Protein AF-A0A8J2MU17-F1 (afdb_monomer)

Organism: Cotesia congregata (NCBI:txid51543)

Foldseek 3Di:
DAAPQPRHDDDPPDPWAFAPDPVRHIHDLVSQCVPVVDPDSVVSNVVRNVPPPVPDPCPVVVVVVVVVVVVVVVVPCVVVVVVVVVVVVVVVVVVVVVVVVVVVVVVVVVVVVVVVVVVVVVVPDDPDPVVVVVVVVVVVVVQCLQKDKAADDDDDPDDDVLVVQVVVCVQVVHDDDCVFWPDKDFDDDDPPPDDDDDDDDPPPDDGGTIMMTGTDDPDDDWPWDKDFDDDPPDGDDIDIDTHDSQKDKDWDDWDDDDPQAKTKTWMWIGHPPDFIAIEMEIDGDLNHQDCPVVLVVCVVPVVVGPHYHYDYHNNDDCVCCVPDNSNVNVVVSCVVNVHDDDDDPPPDD

Structure (mmCIF, N/CA/C/O backbone):
data_AF-A0A8J2MU17-F1
#
_entry.id   AF-A0A8J2MU17-F1
#
loop_
_atom_site.group_PDB
_atom_site.id
_atom_site.type_symbol
_atom_site.label_atom_id
_atom_site.label_alt_id
_atom_site.label_comp_id
_atom_site.label_asym_id
_atom_site.label_entity_id
_atom_site.label_seq_id
_atom_site.pdbx_PDB_ins_code
_atom_site.Cartn_x
_atom_site.Cartn_y
_atom_site.Cartn_z
_atom_site.occupancy
_atom_site.B_iso_or_equiv
_atom_site.auth_seq_id
_atom_site.auth_comp_id
_atom_site.auth_asym_id
_atom_site.auth_atom_id
_atom_site.pdbx_PDB_model_num
ATOM 1 N N . MET A 1 1 ? 71.253 1.172 0.644 1.00 78.81 1 MET A N 1
ATOM 2 C CA . MET A 1 1 ? 70.016 1.948 0.946 1.00 78.81 1 MET A CA 1
ATOM 3 C C . MET A 1 1 ? 68.824 1.139 0.454 1.00 78.81 1 MET A C 1
ATOM 5 O O . MET A 1 1 ? 69.009 0.420 -0.513 1.00 78.81 1 MET A O 1
ATOM 9 N N . SER A 1 2 ? 67.644 1.209 1.073 1.00 90.56 2 SER A N 1
ATOM 10 C CA . SER A 1 2 ? 66.465 0.450 0.620 1.00 90.56 2 SER A CA 1
ATOM 11 C C . SER A 1 2 ? 65.554 1.258 -0.310 1.00 90.56 2 SER A C 1
ATOM 13 O O . SER A 1 2 ? 65.568 2.492 -0.313 1.00 90.56 2 SER A O 1
ATOM 15 N N . CYS A 1 3 ? 64.755 0.554 -1.110 1.00 91.94 3 CYS A N 1
ATOM 16 C CA . CYS A 1 3 ? 63.726 1.147 -1.948 1.00 91.94 3 CYS A CA 1
ATOM 17 C C . CYS A 1 3 ? 62.605 1.722 -1.076 1.00 91.94 3 CYS A C 1
ATOM 19 O O . CYS A 1 3 ? 61.974 0.992 -0.319 1.00 91.94 3 CYS A O 1
ATOM 21 N N . ALA A 1 4 ? 62.258 2.996 -1.252 1.00 90.88 4 ALA A N 1
ATOM 22 C CA . ALA A 1 4 ? 61.226 3.663 -0.453 1.00 90.88 4 ALA A CA 1
ATOM 23 C C . ALA A 1 4 ? 59.779 3.191 -0.739 1.00 90.88 4 ALA A C 1
ATOM 25 O O . ALA A 1 4 ? 58.833 3.739 -0.182 1.00 90.88 4 ALA A O 1
ATOM 26 N N . MET A 1 5 ? 59.589 2.197 -1.617 1.00 89.88 5 MET A N 1
ATOM 27 C CA . MET A 1 5 ? 58.276 1.624 -1.947 1.00 89.88 5 MET A CA 1
ATOM 28 C C . MET A 1 5 ? 58.076 0.202 -1.440 1.00 89.88 5 MET A C 1
ATOM 30 O O . MET A 1 5 ? 57.003 -0.109 -0.934 1.00 89.88 5 MET A O 1
ATOM 34 N N . CYS A 1 6 ? 59.074 -0.663 -1.614 1.00 91.81 6 CYS A N 1
ATOM 35 C CA . CYS A 1 6 ? 59.004 -2.064 -1.192 1.00 91.81 6 CYS A CA 1
ATOM 36 C C . CYS A 1 6 ? 59.920 -2.378 -0.004 1.00 91.81 6 CYS A C 1
ATOM 38 O O . CYS A 1 6 ? 59.904 -3.500 0.485 1.00 91.81 6 CYS A O 1
ATOM 40 N N . PHE A 1 7 ? 60.709 -1.402 0.455 1.00 91.19 7 PHE A N 1
ATOM 41 C CA . PHE A 1 7 ? 61.637 -1.492 1.585 1.00 91.19 7 PHE A CA 1
ATOM 42 C C . PHE A 1 7 ? 62.754 -2.541 1.448 1.00 91.19 7 PHE A C 1
ATOM 44 O O . PHE A 1 7 ? 63.556 -2.690 2.367 1.00 91.19 7 PHE A O 1
ATOM 51 N N . THR A 1 8 ? 62.880 -3.209 0.298 1.00 92.12 8 THR A N 1
ATOM 52 C CA . THR A 1 8 ? 63.993 -4.122 0.001 1.00 92.12 8 THR A CA 1
ATOM 53 C C . THR A 1 8 ? 65.267 -3.358 -0.362 1.00 92.12 8 THR A C 1
ATOM 55 O O . THR A 1 8 ? 65.212 -2.186 -0.749 1.00 92.12 8 THR A O 1
ATOM 58 N N . ALA A 1 9 ? 66.431 -3.990 -0.185 1.00 89.81 9 ALA A N 1
ATOM 59 C CA . ALA A 1 9 ? 67.726 -3.374 -0.464 1.00 89.81 9 ALA A CA 1
ATOM 60 C C . ALA A 1 9 ? 67.849 -2.982 -1.947 1.00 89.81 9 ALA A C 1
ATOM 62 O O . ALA A 1 9 ? 67.467 -3.747 -2.823 1.00 89.81 9 ALA A O 1
ATOM 63 N N . CYS A 1 10 ? 68.360 -1.777 -2.200 1.00 85.94 10 CYS A N 1
ATOM 64 C CA . CYS A 1 10 ? 68.803 -1.330 -3.513 1.00 85.94 10 CYS A CA 1
ATOM 65 C C . CYS A 1 10 ? 70.323 -1.483 -3.563 1.00 85.94 10 CYS A C 1
ATOM 67 O O . CYS A 1 10 ? 71.029 -0.674 -2.943 1.00 85.94 10 CYS A O 1
ATOM 69 N N . ASP A 1 11 ? 70.809 -2.490 -4.280 1.00 81.12 11 ASP A N 1
ATOM 70 C CA . ASP A 1 11 ? 72.242 -2.685 -4.485 1.00 81.12 11 ASP A CA 1
ATOM 71 C C . ASP A 1 11 ? 72.783 -1.627 -5.454 1.00 81.12 11 ASP A C 1
ATOM 73 O O . ASP A 1 11 ? 72.129 -1.270 -6.433 1.00 81.12 11 ASP A O 1
ATOM 77 N N . ASP A 1 12 ? 73.982 -1.097 -5.187 1.00 67.12 12 ASP A N 1
ATOM 78 C CA . ASP A 1 12 ? 74.571 -0.008 -5.988 1.00 67.12 12 ASP A CA 1
ATOM 79 C C . ASP A 1 12 ? 74.914 -0.435 -7.434 1.00 67.12 12 ASP A C 1
ATOM 81 O O . ASP A 1 12 ? 75.113 0.422 -8.294 1.00 67.12 12 ASP A O 1
ATOM 85 N N . ASN A 1 13 ? 74.923 -1.743 -7.715 1.00 61.50 13 ASN A N 1
ATOM 86 C CA . ASN A 1 13 ? 75.111 -2.311 -9.054 1.00 61.50 13 ASN A CA 1
ATOM 87 C C . ASN A 1 13 ? 73.790 -2.560 -9.809 1.00 61.50 13 ASN A C 1
ATOM 89 O O . ASN A 1 13 ? 73.812 -2.782 -11.021 1.00 61.50 13 ASN A O 1
ATOM 93 N N . GLU A 1 14 ? 72.638 -2.514 -9.132 1.00 62.47 14 GLU A N 1
ATOM 94 C CA . GLU A 1 14 ? 71.326 -2.647 -9.769 1.00 62.47 14 GLU A CA 1
ATOM 95 C C . GLU A 1 14 ? 70.748 -1.273 -10.126 1.00 62.47 14 GLU A C 1
ATOM 97 O O . GLU A 1 14 ? 71.036 -0.268 -9.481 1.00 62.47 14 GLU A O 1
ATOM 102 N N . HIS A 1 15 ? 69.930 -1.217 -11.183 1.00 77.81 15 HIS A N 1
ATOM 103 C CA . HIS A 1 15 ? 69.406 0.003 -11.817 1.00 77.81 15 HIS A CA 1
ATOM 104 C C . HIS A 1 15 ? 68.404 0.777 -10.931 1.00 77.81 15 HIS A C 1
ATOM 106 O O . HIS A 1 15 ? 67.249 0.980 -11.301 1.00 77.81 15 HIS A O 1
ATOM 112 N N . CYS A 1 16 ? 68.815 1.205 -9.743 1.00 87.50 16 CYS A N 1
ATOM 113 C CA . CYS A 1 16 ? 67.986 1.937 -8.799 1.00 87.50 16 CYS A CA 1
ATOM 114 C C . CYS A 1 16 ? 67.976 3.431 -9.123 1.00 87.50 16 CYS A C 1
ATOM 116 O O . CYS A 1 16 ? 69.000 4.042 -9.424 1.00 87.50 16 CYS A O 1
ATOM 118 N N . ILE A 1 17 ? 66.800 4.046 -9.024 1.00 89.69 17 ILE A N 1
ATOM 119 C CA . ILE A 1 17 ? 66.588 5.445 -9.393 1.00 89.69 17 ILE A CA 1
ATOM 120 C C . ILE A 1 17 ? 66.607 6.292 -8.131 1.00 89.69 17 ILE A C 1
ATOM 122 O O . ILE A 1 17 ? 65.829 6.049 -7.206 1.00 89.69 17 ILE A O 1
ATOM 126 N N . LYS A 1 18 ? 67.468 7.309 -8.101 1.00 90.31 18 LYS A N 1
ATOM 127 C CA . LYS A 1 18 ? 67.518 8.303 -7.027 1.00 90.31 18 LYS A CA 1
ATOM 128 C C . LYS A 1 18 ? 66.641 9.501 -7.398 1.00 90.31 18 LYS A C 1
ATOM 130 O O . LYS A 1 18 ? 66.858 10.116 -8.440 1.00 90.31 18 LYS A O 1
ATOM 135 N N . ALA A 1 19 ? 65.669 9.839 -6.556 1.00 88.69 19 ALA A N 1
ATOM 136 C CA . ALA A 1 19 ? 64.846 11.031 -6.750 1.00 88.69 19 ALA A CA 1
ATOM 137 C C . ALA A 1 19 ? 65.632 12.316 -6.446 1.00 88.69 19 ALA A C 1
ATOM 139 O O . ALA A 1 19 ? 66.484 12.337 -5.553 1.00 88.69 19 ALA A O 1
ATOM 140 N N . SER A 1 20 ? 65.293 13.410 -7.137 1.00 81.25 20 SER A N 1
ATOM 141 C CA . SER A 1 20 ? 65.955 14.719 -6.986 1.00 81.25 20 SER A CA 1
ATOM 142 C C . SER A 1 20 ? 65.540 15.499 -5.723 1.00 81.25 20 SER A C 1
ATOM 144 O O . SER A 1 20 ? 65.832 16.685 -5.593 1.00 81.25 20 SER A O 1
ATOM 146 N N . CYS A 1 21 ? 64.849 14.865 -4.775 1.00 83.19 21 CYS A N 1
ATOM 147 C CA . CYS A 1 21 ? 64.445 15.504 -3.524 1.00 83.19 21 CYS A CA 1
ATOM 148 C C . CYS A 1 21 ? 65.592 15.579 -2.504 1.00 83.19 21 CYS A C 1
ATOM 150 O O . CYS A 1 21 ? 66.520 14.764 -2.532 1.00 83.19 21 CYS A O 1
ATOM 152 N N . HIS A 1 22 ? 65.441 16.467 -1.517 1.00 81.19 22 HIS A N 1
ATOM 153 C CA . HIS A 1 22 ? 66.375 16.641 -0.397 1.00 81.19 22 HIS A CA 1
ATOM 154 C C . HIS A 1 22 ? 66.654 15.336 0.374 1.00 81.19 22 HIS A C 1
ATOM 156 O O . HIS A 1 22 ? 67.758 15.117 0.861 1.00 81.19 22 HIS A O 1
ATOM 162 N N . TYR A 1 23 ? 65.670 14.440 0.469 1.00 84.50 23 TYR A N 1
ATOM 163 C CA . TYR A 1 23 ? 65.789 13.182 1.219 1.00 84.50 23 TYR A CA 1
ATOM 164 C C . TYR A 1 23 ? 66.387 12.027 0.409 1.00 84.50 23 TYR A C 1
ATOM 166 O O . TYR A 1 23 ? 66.523 10.921 0.922 1.00 84.50 23 TYR A O 1
ATOM 174 N N . HIS A 1 24 ? 66.759 12.271 -0.854 1.00 86.00 24 HIS A N 1
ATOM 175 C CA . HIS A 1 24 ? 67.508 11.320 -1.678 1.00 86.00 24 HIS A CA 1
ATOM 176 C C . HIS A 1 24 ? 66.907 9.902 -1.767 1.00 86.00 24 HIS A C 1
ATOM 178 O O . HIS A 1 24 ? 67.645 8.919 -1.867 1.00 86.00 24 HIS A O 1
ATOM 184 N N . HIS A 1 25 ? 65.576 9.787 -1.759 1.00 91.25 25 HIS A N 1
ATOM 185 C CA . HIS A 1 25 ? 64.885 8.499 -1.821 1.00 91.25 25 HIS A CA 1
ATOM 186 C C . HIS A 1 25 ? 65.275 7.689 -3.064 1.00 91.25 25 HIS A C 1
ATOM 188 O O . HIS A 1 25 ? 65.433 8.242 -4.158 1.00 91.25 25 HIS A O 1
ATOM 194 N N . ARG A 1 26 ? 65.406 6.369 -2.889 1.00 92.69 26 ARG A N 1
ATOM 195 C CA . ARG A 1 26 ? 65.734 5.422 -3.958 1.00 92.69 26 ARG A CA 1
ATOM 196 C C . ARG A 1 26 ? 64.556 4.512 -4.278 1.00 92.69 26 ARG A C 1
ATOM 198 O O . ARG A 1 26 ? 63.781 4.147 -3.393 1.00 92.69 26 ARG A O 1
ATOM 205 N N . PHE A 1 27 ? 64.441 4.127 -5.544 1.00 92.56 27 PHE A N 1
ATOM 206 C CA . PHE A 1 27 ? 63.341 3.311 -6.039 1.00 92.56 27 PHE A CA 1
ATOM 207 C C . PHE A 1 27 ? 63.810 2.262 -7.046 1.00 92.56 27 PHE A C 1
ATOM 209 O O . PHE A 1 27 ? 64.603 2.567 -7.936 1.00 92.56 27 PHE A O 1
ATOM 216 N N . HIS A 1 28 ? 63.250 1.054 -6.961 1.00 93.00 28 HIS A N 1
ATOM 217 C CA . HIS A 1 28 ? 63.334 0.089 -8.053 1.00 93.00 28 HIS A CA 1
ATOM 218 C C . HIS A 1 28 ? 62.430 0.546 -9.213 1.00 93.00 28 HIS A C 1
ATOM 220 O O . HIS A 1 28 ? 61.253 0.844 -8.970 1.00 93.00 28 HIS A O 1
ATOM 226 N N . PRO A 1 29 ? 62.909 0.552 -10.473 1.00 90.94 29 PRO A N 1
ATOM 227 C CA . PRO A 1 29 ? 62.102 0.947 -11.629 1.00 90.94 29 PRO A CA 1
ATOM 228 C C . PRO A 1 29 ? 60.817 0.122 -11.766 1.00 90.94 29 PRO A C 1
ATOM 230 O O . PRO A 1 29 ? 59.764 0.661 -12.103 1.00 90.94 29 PRO A O 1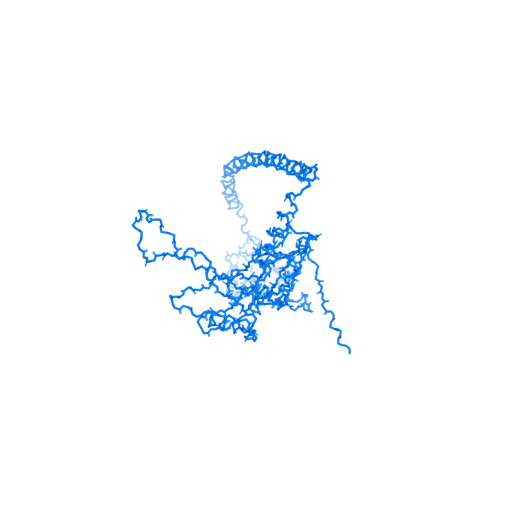
ATOM 233 N N . GLY A 1 30 ? 60.885 -1.177 -11.451 1.00 90.06 30 GLY A N 1
ATOM 234 C CA . GLY A 1 30 ? 59.727 -2.073 -11.455 1.00 90.06 30 GLY A CA 1
ATOM 235 C C . GLY A 1 30 ? 58.663 -1.685 -10.424 1.00 90.06 30 GLY A C 1
ATOM 236 O O . GLY A 1 30 ? 57.479 -1.666 -10.749 1.00 90.06 30 GLY A O 1
ATOM 237 N N . CYS A 1 31 ? 59.065 -1.288 -9.210 1.00 91.94 31 CYS A N 1
ATOM 238 C CA . CYS A 1 31 ? 58.126 -0.851 -8.172 1.00 91.94 31 CYS A CA 1
ATOM 239 C C . CYS A 1 31 ? 57.384 0.430 -8.564 1.00 91.94 31 CYS A C 1
ATOM 241 O O . CYS A 1 31 ? 56.202 0.574 -8.261 1.00 91.94 31 CYS A O 1
ATOM 243 N N . LEU A 1 32 ? 58.065 1.353 -9.246 1.00 89.94 32 LEU A N 1
ATOM 244 C CA . LEU A 1 32 ? 57.443 2.579 -9.744 1.00 89.94 32 LEU A CA 1
ATOM 245 C C . LEU A 1 32 ? 56.462 2.296 -10.867 1.00 89.94 32 LEU A C 1
ATOM 247 O O . LEU A 1 32 ? 55.334 2.780 -10.824 1.00 89.94 32 LEU A O 1
ATOM 251 N N . LYS A 1 33 ? 56.890 1.482 -11.837 1.00 90.75 33 LYS A N 1
ATOM 252 C CA . LYS A 1 33 ? 56.050 1.073 -12.956 1.00 90.75 33 LYS A CA 1
ATOM 253 C C . LYS A 1 33 ? 54.772 0.403 -12.458 1.00 90.75 33 LYS A C 1
ATOM 255 O O . LYS A 1 33 ? 53.694 0.779 -12.892 1.00 90.75 33 LYS A O 1
ATOM 260 N N . LEU A 1 34 ? 54.891 -0.531 -11.512 1.00 90.19 34 LEU A N 1
ATOM 261 C CA . LEU A 1 34 ? 53.747 -1.255 -10.963 1.00 90.19 34 LEU A CA 1
ATOM 262 C C . LEU A 1 34 ? 52.798 -0.334 -10.185 1.00 90.19 34 LEU A C 1
ATOM 264 O O . LEU A 1 34 ? 51.588 -0.413 -10.359 1.00 90.19 34 LEU A O 1
ATOM 268 N N . LYS A 1 35 ? 53.332 0.542 -9.325 1.00 91.00 35 LYS A N 1
ATOM 269 C CA . LYS A 1 35 ? 52.504 1.345 -8.413 1.00 91.00 35 LYS A CA 1
ATOM 270 C C . LYS A 1 35 ? 51.849 2.557 -9.076 1.00 91.00 35 LYS A C 1
ATOM 272 O O . LYS A 1 35 ? 50.763 2.945 -8.660 1.00 91.00 35 LYS A O 1
ATOM 277 N N . TYR A 1 36 ? 52.488 3.140 -10.088 1.00 88.75 36 TYR A N 1
ATOM 278 C CA . TYR A 1 36 ? 51.979 4.317 -10.804 1.00 88.75 36 TYR A CA 1
ATOM 279 C C . TYR A 1 36 ? 51.572 4.031 -12.249 1.00 88.75 36 TYR A C 1
ATOM 281 O O . TYR A 1 36 ? 51.204 4.950 -12.971 1.00 88.75 36 TYR A O 1
ATOM 289 N N . ASN A 1 37 ? 51.604 2.761 -12.654 1.00 89.94 37 ASN A N 1
ATOM 290 C CA . ASN A 1 37 ? 51.160 2.288 -13.961 1.00 89.94 37 ASN A CA 1
ATOM 291 C C . ASN A 1 37 ? 51.834 2.996 -15.155 1.00 89.94 37 ASN A C 1
ATOM 293 O O . ASN A 1 37 ? 51.187 3.294 -16.156 1.00 89.94 37 ASN A O 1
ATOM 297 N N . PHE A 1 38 ? 53.136 3.279 -15.053 1.00 90.19 38 PHE A N 1
ATOM 298 C CA . PHE A 1 38 ? 53.899 3.860 -16.164 1.00 90.19 38 PHE A CA 1
ATOM 299 C C . PHE A 1 38 ? 54.013 2.871 -17.334 1.00 90.19 38 PHE A C 1
ATOM 301 O O . PHE A 1 38 ? 54.151 1.660 -17.125 1.00 90.19 38 PHE A O 1
ATOM 308 N N . ALA A 1 39 ? 54.025 3.366 -18.575 1.00 89.81 39 ALA A N 1
ATOM 309 C CA . ALA A 1 39 ? 54.097 2.507 -19.756 1.00 89.81 39 ALA A CA 1
ATOM 310 C C . ALA A 1 39 ? 55.462 1.803 -19.845 1.00 89.81 39 ALA A C 1
ATOM 312 O O . ALA A 1 39 ? 55.561 0.621 -20.201 1.00 89.81 39 ALA A O 1
ATOM 313 N N . SER A 1 40 ? 56.528 2.489 -19.422 1.00 92.19 40 SER A N 1
ATOM 314 C CA . SER A 1 40 ? 57.886 1.945 -19.389 1.00 92.19 40 SER A CA 1
ATOM 315 C C . SER A 1 40 ? 58.654 2.331 -18.123 1.00 92.19 40 SER A C 1
ATOM 317 O O . SER A 1 40 ? 58.342 3.303 -17.438 1.00 92.19 40 SER A O 1
ATOM 319 N N . SER A 1 41 ? 59.705 1.569 -17.808 1.00 88.50 41 SER A N 1
ATOM 320 C CA . SER A 1 41 ? 60.611 1.919 -16.711 1.00 88.50 41 SER A CA 1
ATOM 321 C C . SER A 1 41 ? 61.391 3.207 -16.989 1.00 88.50 41 SER A C 1
ATOM 323 O O . SER A 1 41 ? 61.723 3.905 -16.041 1.00 88.50 41 SER A O 1
ATOM 325 N N . ALA A 1 42 ? 61.642 3.555 -18.257 1.00 88.25 42 ALA A N 1
ATOM 326 C CA . ALA A 1 42 ? 62.301 4.806 -18.634 1.00 88.25 42 ALA A CA 1
ATOM 327 C C . ALA A 1 42 ? 61.435 6.034 -18.297 1.00 88.25 42 ALA A C 1
ATOM 329 O O . ALA A 1 42 ? 61.922 6.980 -17.686 1.00 88.25 42 ALA A O 1
ATOM 330 N N . GLU A 1 43 ? 60.137 5.966 -18.594 1.00 89.44 43 GLU A N 1
ATOM 331 C CA . GLU A 1 43 ? 59.159 7.003 -18.239 1.00 89.44 43 GLU A CA 1
ATOM 332 C C . GLU A 1 43 ? 59.063 7.197 -16.715 1.00 89.44 43 GLU A C 1
ATOM 334 O O . GLU A 1 43 ? 59.069 8.323 -16.214 1.00 89.44 43 GLU A O 1
ATOM 339 N N . ALA A 1 44 ? 59.080 6.094 -15.957 1.00 87.12 44 ALA A N 1
ATOM 340 C CA . ALA A 1 44 ? 59.113 6.143 -14.498 1.00 87.12 44 ALA A CA 1
ATOM 341 C C . ALA A 1 44 ? 60.378 6.844 -13.963 1.00 87.12 44 ALA A C 1
ATOM 343 O O . ALA A 1 44 ? 60.304 7.596 -12.990 1.00 87.12 44 ALA A O 1
ATOM 344 N N . VAL A 1 45 ? 61.540 6.625 -14.593 1.00 88.12 45 VAL A N 1
ATOM 345 C CA . VAL A 1 45 ? 62.800 7.299 -14.224 1.00 88.12 45 VAL A CA 1
ATOM 346 C C . VAL A 1 45 ? 62.678 8.807 -14.423 1.00 88.12 45 VAL A C 1
ATOM 348 O O . VAL A 1 45 ? 63.080 9.575 -13.549 1.00 88.12 45 VAL A O 1
ATOM 351 N N . GLU A 1 46 ? 62.136 9.233 -15.561 1.00 88.88 46 GLU A N 1
ATOM 352 C CA . GLU A 1 46 ? 62.020 10.645 -15.923 1.00 88.88 46 GLU A CA 1
ATOM 353 C C . GLU A 1 46 ? 61.041 11.388 -15.004 1.00 88.88 46 GLU A C 1
ATOM 355 O O . GLU A 1 46 ? 61.397 12.421 -14.435 1.00 88.88 46 GLU A O 1
ATOM 360 N N . SER A 1 47 ? 59.875 10.794 -14.726 1.00 85.88 47 SER A N 1
ATOM 361 C CA . SER A 1 47 ? 58.880 11.368 -13.811 1.00 85.88 47 SER A CA 1
ATOM 362 C C . SER A 1 47 ? 59.392 11.516 -12.369 1.00 85.88 47 SER A C 1
ATOM 364 O O . SER A 1 47 ? 59.013 12.462 -11.673 1.00 85.88 47 SER A O 1
ATOM 366 N N . ILE A 1 48 ? 60.257 10.609 -11.900 1.00 87.81 48 ILE A N 1
ATOM 367 C CA . ILE A 1 48 ? 60.807 10.661 -10.534 1.00 87.81 48 ILE A CA 1
ATOM 368 C C . ILE A 1 48 ? 61.973 11.635 -10.395 1.00 87.81 48 ILE A C 1
ATOM 370 O O . ILE A 1 48 ? 62.181 12.197 -9.313 1.00 87.81 48 ILE A O 1
ATOM 374 N N . LYS A 1 49 ? 62.717 11.883 -11.478 1.00 84.88 49 LYS A N 1
ATOM 375 C CA . LYS A 1 49 ? 63.722 12.951 -11.488 1.00 84.88 49 LYS A CA 1
ATOM 376 C C . LYS A 1 49 ? 63.077 14.313 -11.235 1.00 84.88 49 LYS A C 1
ATOM 378 O O . LYS A 1 49 ? 63.673 15.118 -10.530 1.00 84.88 49 LYS A O 1
ATOM 383 N N . THR A 1 50 ? 61.861 14.542 -11.736 1.00 82.50 50 THR A N 1
ATOM 384 C CA . THR A 1 50 ? 61.141 15.811 -11.549 1.00 82.50 50 THR A CA 1
ATOM 385 C C . THR A 1 50 ? 60.365 15.888 -10.237 1.00 82.50 50 THR A C 1
ATOM 387 O O . THR A 1 50 ? 60.331 16.951 -9.623 1.00 82.50 50 THR A O 1
ATOM 390 N N . LYS A 1 51 ? 59.743 14.792 -9.776 1.00 83.62 51 LYS A N 1
ATOM 391 C CA . LYS A 1 51 ? 58.925 14.803 -8.552 1.00 83.62 51 LYS A CA 1
ATOM 392 C C . LYS A 1 51 ? 59.090 13.517 -7.751 1.00 83.62 51 LYS A C 1
ATOM 394 O O . LYS A 1 51 ? 58.822 12.423 -8.238 1.00 83.62 51 LYS A O 1
ATOM 399 N N . CYS A 1 52 ? 59.496 13.646 -6.489 1.00 86.69 52 CYS A N 1
ATOM 400 C CA . CYS A 1 52 ? 59.592 12.500 -5.594 1.00 86.69 52 CYS A CA 1
ATOM 401 C C . CYS A 1 52 ? 58.194 12.132 -5.065 1.00 86.69 52 CYS A C 1
ATOM 403 O O . CYS A 1 52 ? 57.581 12.949 -4.386 1.00 86.69 52 CYS A O 1
ATOM 405 N N . PRO A 1 53 ? 57.695 10.909 -5.298 1.00 83.31 53 PRO A N 1
ATOM 406 C CA . PRO A 1 53 ? 56.353 10.508 -4.876 1.00 83.31 53 PRO A CA 1
ATOM 407 C C . PRO A 1 53 ? 56.202 10.330 -3.361 1.00 83.31 53 PRO A C 1
ATOM 409 O O . PRO A 1 53 ? 55.087 10.279 -2.858 1.00 83.31 53 PRO A O 1
ATOM 412 N N . VAL A 1 54 ? 57.316 10.182 -2.639 1.00 84.06 54 VAL A N 1
ATOM 413 C CA . VAL A 1 54 ? 57.327 9.991 -1.178 1.00 84.06 54 VAL A CA 1
ATOM 414 C C . VAL A 1 54 ? 57.458 11.328 -0.457 1.00 84.06 54 VAL A C 1
ATOM 416 O O . VAL A 1 54 ? 56.913 11.511 0.625 1.00 84.06 54 VAL A O 1
ATOM 419 N N . CYS A 1 55 ? 58.148 12.287 -1.073 1.00 78.81 55 CYS A N 1
ATOM 420 C CA . CYS A 1 55 ? 58.144 13.661 -0.603 1.00 78.81 55 CYS A CA 1
ATOM 421 C C . CYS A 1 55 ? 56.910 14.344 -1.186 1.00 78.81 55 CYS A C 1
ATOM 423 O O . CYS A 1 55 ? 57.007 15.071 -2.171 1.00 78.81 55 CYS A O 1
ATOM 425 N N . SER A 1 56 ? 55.742 14.092 -0.599 1.00 61.25 56 SER A N 1
ATOM 426 C CA . SER A 1 56 ? 54.625 15.015 -0.769 1.00 61.25 56 SER A CA 1
ATOM 427 C C . SER A 1 56 ? 55.129 16.405 -0.391 1.00 61.25 56 SER A C 1
ATOM 429 O O . SER A 1 56 ? 55.692 16.575 0.694 1.00 61.25 56 SER A O 1
ATOM 431 N N . GLU A 1 57 ? 54.986 17.378 -1.291 1.00 60.00 57 GLU A N 1
ATOM 432 C CA . GLU A 1 57 ? 55.143 18.789 -0.952 1.00 60.00 57 GLU A CA 1
ATOM 433 C C . GLU A 1 57 ? 54.169 19.078 0.193 1.00 60.00 57 GLU A C 1
ATOM 435 O O . GLU A 1 57 ? 52.986 19.332 -0.020 1.00 60.00 57 GLU A O 1
ATOM 440 N N . ASN A 1 58 ? 54.664 19.003 1.428 1.00 58.47 58 ASN A N 1
ATOM 441 C CA . ASN A 1 58 ? 54.070 19.675 2.570 1.00 58.47 58 ASN A CA 1
ATOM 442 C C . ASN A 1 58 ? 54.287 21.172 2.352 1.00 58.47 58 ASN A C 1
ATOM 444 O O . ASN A 1 58 ? 55.037 21.820 3.080 1.00 58.47 58 ASN A O 1
ATOM 448 N N . ASP A 1 59 ? 53.647 21.725 1.326 1.00 62.75 59 ASP A N 1
ATOM 449 C CA . ASP A 1 59 ? 53.467 23.156 1.229 1.00 62.75 59 ASP A CA 1
ATOM 450 C C . ASP A 1 59 ? 52.363 23.519 2.223 1.00 62.75 59 ASP A C 1
ATOM 452 O O . ASP A 1 59 ? 51.185 23.641 1.885 1.00 62.75 59 ASP A O 1
ATOM 456 N N . LEU A 1 60 ? 52.758 23.604 3.496 1.00 68.12 60 LEU A N 1
ATOM 457 C CA . LEU A 1 60 ? 51.933 24.044 4.623 1.00 68.12 60 LEU A CA 1
ATOM 458 C C . LEU A 1 60 ? 51.171 25.342 4.304 1.00 68.12 60 LEU A C 1
ATOM 460 O O . LEU A 1 60 ? 50.098 25.577 4.853 1.00 68.12 60 LEU A O 1
ATOM 464 N N . MET A 1 61 ? 51.687 26.168 3.389 1.00 65.06 61 MET A N 1
ATOM 465 C CA . MET A 1 61 ? 51.025 27.386 2.923 1.00 65.06 61 MET A CA 1
ATOM 466 C C . MET A 1 61 ? 49.854 27.109 1.973 1.00 65.06 61 MET A C 1
ATOM 468 O O . MET A 1 61 ? 48.811 27.765 2.069 1.00 65.06 61 MET A O 1
ATOM 472 N N . SER A 1 62 ? 49.963 26.108 1.099 1.00 63.97 62 SER A N 1
ATOM 473 C CA . SER A 1 62 ? 48.846 25.663 0.257 1.00 63.97 62 SER A CA 1
ATOM 474 C C . SER A 1 62 ? 47.716 25.050 1.095 1.00 63.97 62 SER A C 1
ATOM 476 O O . SER A 1 62 ? 46.541 25.341 0.867 1.00 63.97 62 SER A O 1
ATOM 478 N N . THR A 1 63 ? 48.045 24.292 2.147 1.00 73.50 63 THR A N 1
ATOM 479 C CA . THR A 1 63 ? 47.037 23.709 3.043 1.00 73.50 63 THR A CA 1
ATOM 480 C C . THR A 1 63 ? 46.411 24.759 3.963 1.00 73.50 63 THR A C 1
ATOM 482 O O . THR A 1 63 ? 45.195 24.747 4.156 1.00 73.50 63 THR A O 1
ATOM 485 N N . LEU A 1 64 ? 47.187 25.733 4.457 1.00 77.75 64 LEU A N 1
ATOM 486 C CA . LEU A 1 64 ? 46.667 26.875 5.222 1.00 77.75 64 LEU A CA 1
ATOM 487 C C . LEU A 1 64 ? 45.742 27.770 4.391 1.00 77.75 64 LEU A C 1
ATOM 489 O O . LEU A 1 64 ? 44.702 28.210 4.887 1.00 77.75 64 LEU A O 1
ATOM 493 N N . SER A 1 65 ? 46.080 28.032 3.127 1.00 75.00 65 SER A N 1
ATOM 494 C CA . SER A 1 65 ? 45.218 28.826 2.244 1.00 75.00 65 SER A CA 1
ATOM 495 C C . SER A 1 65 ? 43.912 28.093 1.919 1.00 75.00 65 SER A C 1
ATOM 497 O O . SER A 1 65 ? 42.843 28.705 1.985 1.00 75.00 65 SER A O 1
ATOM 499 N N . ALA A 1 66 ? 43.963 26.776 1.695 1.00 77.62 66 ALA A N 1
ATOM 500 C CA . ALA A 1 66 ? 42.770 25.949 1.540 1.00 77.62 66 ALA A CA 1
ATOM 501 C C . ALA A 1 66 ? 41.891 25.970 2.805 1.00 77.62 66 ALA A C 1
ATOM 503 O O . ALA A 1 66 ? 40.683 26.200 2.717 1.00 77.62 66 ALA A O 1
ATOM 504 N N . LEU A 1 67 ? 42.486 25.823 3.995 1.00 80.38 67 LEU A N 1
ATOM 505 C CA . LEU A 1 67 ? 41.773 25.914 5.275 1.00 80.38 67 LEU A CA 1
ATOM 506 C C . LEU A 1 67 ? 41.110 27.281 5.478 1.00 80.38 67 LEU A C 1
ATOM 508 O O . LEU A 1 67 ? 39.963 27.341 5.914 1.00 80.38 67 LEU A O 1
ATOM 512 N N . LYS A 1 68 ? 41.772 28.378 5.095 1.00 82.56 68 LYS A N 1
ATOM 513 C CA . LYS A 1 68 ? 41.201 29.731 5.180 1.00 82.56 68 LYS A CA 1
ATOM 514 C C . LYS A 1 68 ? 39.976 29.905 4.273 1.00 82.56 68 LYS A C 1
ATOM 516 O O . LYS A 1 68 ? 39.005 30.545 4.669 1.00 82.56 68 LYS A O 1
ATOM 521 N N . VAL A 1 69 ? 39.986 29.292 3.087 1.00 81.31 69 VAL A N 1
ATOM 522 C CA . VAL A 1 69 ? 38.824 29.252 2.178 1.00 81.31 69 VAL A CA 1
ATOM 523 C C . VAL A 1 69 ? 37.691 28.385 2.738 1.00 81.31 69 VAL A C 1
ATOM 525 O O . VAL A 1 69 ? 36.518 28.682 2.521 1.00 81.31 69 VAL A O 1
ATOM 528 N N . HIS A 1 70 ? 38.004 27.312 3.463 1.00 79.62 70 HIS A N 1
ATOM 529 C CA . HIS A 1 70 ? 36.986 26.502 4.135 1.00 79.62 70 HIS A CA 1
ATOM 530 C C . HIS A 1 70 ? 36.388 27.209 5.360 1.00 79.62 70 HIS A C 1
ATOM 532 O O . HIS A 1 70 ? 35.176 27.142 5.555 1.00 79.62 70 HIS A O 1
ATOM 538 N N . LEU A 1 71 ? 37.188 27.958 6.122 1.00 78.06 71 LEU A N 1
ATOM 539 C CA . LEU A 1 71 ? 36.711 28.779 7.240 1.00 78.06 71 LEU A CA 1
ATOM 540 C C . LEU A 1 71 ? 35.781 29.910 6.774 1.00 78.06 71 LEU A C 1
ATOM 542 O O . LEU A 1 71 ? 34.730 30.106 7.371 1.00 78.06 71 LEU A O 1
ATOM 546 N N . SER A 1 72 ? 36.065 30.578 5.651 1.00 73.25 72 SER A N 1
ATOM 547 C CA . SER A 1 72 ? 35.146 31.595 5.106 1.00 73.25 72 SER A CA 1
ATOM 548 C C . SER A 1 72 ? 33.843 31.014 4.539 1.00 73.25 72 SER A C 1
ATOM 550 O O . SER A 1 72 ? 32.851 31.724 4.382 1.00 73.25 72 SER A O 1
ATOM 552 N N . LYS A 1 73 ? 33.802 29.708 4.243 1.00 73.31 73 LYS A N 1
ATOM 553 C CA . LYS A 1 73 ? 32.548 29.003 3.932 1.00 73.31 73 LYS A CA 1
ATOM 554 C C . LYS A 1 73 ? 31.736 28.693 5.191 1.00 73.31 73 LYS A C 1
ATOM 556 O O . LYS A 1 73 ? 30.515 28.628 5.080 1.00 73.31 73 LYS A O 1
ATOM 561 N N . LEU A 1 74 ? 32.384 28.533 6.347 1.00 67.81 74 LEU A N 1
ATOM 562 C CA . LEU A 1 74 ? 31.711 28.399 7.642 1.00 67.81 74 LEU A CA 1
ATOM 563 C C . LEU A 1 74 ? 31.120 29.730 8.124 1.00 67.81 74 LEU A C 1
ATOM 565 O O . LEU A 1 74 ? 30.117 29.701 8.809 1.00 67.81 74 LEU A O 1
ATOM 569 N N . ASP A 1 75 ? 31.603 30.890 7.677 1.00 64.56 75 ASP A N 1
ATOM 570 C CA . ASP A 1 75 ? 30.909 32.167 7.945 1.00 64.56 75 ASP A CA 1
ATOM 571 C C . ASP A 1 75 ? 29.526 32.268 7.270 1.00 64.56 75 ASP A C 1
ATOM 573 O O . ASP A 1 75 ? 28.717 33.117 7.621 1.00 64.56 75 ASP A O 1
ATOM 577 N N . LYS A 1 76 ? 29.177 31.363 6.342 1.00 64.00 76 LYS A N 1
ATOM 578 C CA . LYS A 1 76 ? 27.835 31.308 5.724 1.00 64.00 76 LYS A CA 1
ATOM 579 C C . LYS A 1 76 ? 26.779 30.622 6.611 1.00 64.00 76 LYS A C 1
ATOM 581 O O . LYS A 1 76 ? 25.759 30.150 6.094 1.00 64.00 76 LYS A O 1
ATOM 586 N N . LEU A 1 77 ? 27.016 30.558 7.924 1.00 62.44 77 LEU A N 1
ATOM 587 C CA . LEU A 1 77 ? 26.087 30.042 8.936 1.00 62.44 77 LEU A CA 1
ATOM 588 C C . LEU A 1 77 ? 24.842 30.926 9.129 1.00 62.44 77 LEU A C 1
ATOM 590 O O . LEU A 1 77 ? 23.910 30.465 9.774 1.00 62.44 77 LEU A O 1
ATOM 594 N N . ASP A 1 78 ? 24.730 32.088 8.471 1.00 68.62 78 ASP A N 1
ATOM 595 C CA . ASP A 1 78 ? 23.485 32.886 8.397 1.00 68.62 78 ASP A CA 1
ATOM 596 C C . ASP A 1 78 ? 22.260 32.061 7.945 1.00 68.62 78 ASP A C 1
ATOM 598 O O . ASP A 1 78 ? 21.106 32.360 8.262 1.00 68.62 78 ASP A O 1
ATOM 602 N N . LYS A 1 79 ? 22.492 30.971 7.200 1.00 73.81 79 LYS A N 1
ATOM 603 C CA . LYS A 1 79 ? 21.429 30.033 6.812 1.00 73.81 79 LYS A CA 1
ATOM 604 C C . LYS A 1 79 ? 20.866 29.235 7.992 1.00 73.81 79 LYS A C 1
ATOM 606 O O . LYS A 1 79 ? 19.707 28.827 7.921 1.00 73.81 79 LYS A O 1
ATOM 611 N N . LEU A 1 80 ? 21.644 29.006 9.051 1.00 78.69 80 LEU A N 1
ATOM 612 C CA . LEU A 1 80 ? 21.164 28.336 10.260 1.00 78.69 80 LEU A CA 1
ATOM 613 C C . LEU A 1 80 ? 20.172 29.206 11.024 1.00 78.69 80 LEU A C 1
ATOM 615 O O . LEU A 1 80 ? 19.145 28.681 11.440 1.00 78.69 80 LEU A O 1
ATOM 619 N N . ASP A 1 81 ? 20.394 30.517 11.109 1.00 81.44 81 ASP A N 1
ATOM 620 C CA . ASP A 1 81 ? 19.435 31.433 11.740 1.00 81.44 81 ASP A CA 1
ATOM 621 C C . ASP A 1 81 ? 18.101 31.451 10.978 1.00 81.44 81 ASP A C 1
ATOM 623 O O . ASP A 1 81 ? 17.017 31.412 11.568 1.00 81.44 81 ASP A O 1
ATOM 627 N N . GLY A 1 82 ? 18.157 31.422 9.641 1.00 85.81 82 GLY A N 1
ATOM 628 C CA . GLY A 1 82 ? 16.970 31.277 8.793 1.00 85.81 82 GLY A CA 1
ATOM 629 C C . GLY A 1 82 ? 16.215 29.961 9.030 1.00 85.81 82 GLY A C 1
ATOM 630 O O . GLY A 1 82 ? 14.980 29.950 9.112 1.00 85.81 82 GLY A O 1
ATOM 631 N N . LEU A 1 83 ? 16.943 28.852 9.188 1.00 84.94 83 LEU A N 1
ATOM 632 C CA . LEU A 1 83 ? 16.362 27.546 9.513 1.00 84.94 83 LEU A CA 1
ATOM 633 C C . LEU A 1 83 ? 15.782 27.513 10.930 1.00 84.94 83 LEU A C 1
ATOM 635 O O . LEU A 1 83 ? 14.677 27.007 11.110 1.00 84.94 83 LEU A O 1
ATOM 639 N N . GLN A 1 84 ? 16.462 28.099 11.913 1.00 91.38 84 GLN A N 1
ATOM 640 C CA . GLN A 1 84 ? 15.996 28.188 13.294 1.00 91.38 84 GLN A CA 1
ATOM 641 C C . GLN A 1 84 ? 14.699 29.000 13.391 1.00 91.38 84 GLN A C 1
ATOM 643 O O . GLN A 1 84 ? 13.739 28.573 14.037 1.00 91.38 84 GLN A O 1
ATOM 648 N N . ASN A 1 85 ? 14.615 30.119 12.668 1.00 91.19 85 ASN A N 1
ATOM 649 C CA . ASN A 1 85 ? 13.387 30.905 12.567 1.00 91.19 85 ASN A CA 1
ATOM 650 C C . ASN A 1 85 ? 12.249 30.117 11.902 1.00 91.19 85 ASN A C 1
ATOM 652 O O . ASN A 1 85 ? 11.110 30.147 12.375 1.00 91.19 85 ASN A O 1
ATOM 656 N N . SER A 1 86 ? 12.553 29.374 10.837 1.00 91.69 86 SER A N 1
ATOM 657 C CA . SER A 1 86 ? 11.573 28.530 10.143 1.00 91.69 86 SER A CA 1
ATOM 658 C C . SER A 1 86 ? 11.064 27.395 11.039 1.00 91.69 86 SER A C 1
ATOM 660 O O . SER A 1 86 ? 9.856 27.162 11.113 1.00 91.69 86 SER A O 1
ATOM 662 N N . ALA A 1 87 ? 11.958 26.742 11.785 1.00 93.25 87 ALA A N 1
ATOM 663 C CA . ALA A 1 87 ? 11.613 25.722 12.770 1.00 93.25 87 ALA A CA 1
ATOM 664 C C . ALA A 1 87 ? 10.711 26.290 13.879 1.00 93.25 87 ALA A C 1
ATOM 666 O O . ALA A 1 87 ? 9.685 25.696 14.208 1.00 93.25 87 ALA A O 1
ATOM 667 N N . GLY A 1 88 ? 11.016 27.491 14.385 1.00 94.44 88 GLY A N 1
ATOM 668 C CA . GLY A 1 88 ? 10.171 28.189 15.357 1.00 94.44 88 GLY A CA 1
ATOM 669 C C . GLY A 1 88 ? 8.767 28.517 14.826 1.00 94.44 88 GLY A C 1
ATOM 670 O O . GLY A 1 88 ? 7.783 28.416 15.560 1.00 94.44 88 GLY A O 1
ATOM 671 N N . GLN A 1 89 ? 8.635 28.875 13.544 1.00 95.12 89 GLN A N 1
ATOM 672 C CA . GLN A 1 89 ? 7.323 29.084 12.917 1.00 95.12 89 GLN A CA 1
ATOM 673 C C . GLN A 1 89 ? 6.537 27.780 12.742 1.00 95.12 89 GLN A C 1
ATOM 675 O O . GLN A 1 89 ? 5.316 27.782 12.914 1.00 95.12 89 GLN A O 1
ATOM 680 N N . LEU A 1 90 ? 7.214 26.681 12.402 1.00 93.88 90 LEU A N 1
ATOM 681 C CA . LEU A 1 90 ? 6.589 25.365 12.280 1.00 93.88 90 LEU A CA 1
ATOM 682 C C . LEU A 1 90 ? 6.064 24.867 13.627 1.00 93.88 90 LEU A C 1
ATOM 684 O O . LEU A 1 90 ? 4.910 24.454 13.684 1.00 93.88 90 LEU A O 1
ATOM 688 N N . LEU A 1 91 ? 6.837 25.008 14.708 1.00 95.00 91 LEU A N 1
ATOM 689 C CA . LEU A 1 91 ? 6.389 24.661 16.064 1.00 95.00 91 LEU A CA 1
ATOM 690 C C . LEU A 1 91 ? 5.089 25.390 16.433 1.00 95.00 91 LEU A C 1
ATOM 692 O O . LEU A 1 91 ? 4.098 24.753 16.776 1.00 95.00 91 LEU A O 1
ATOM 696 N N . LYS A 1 92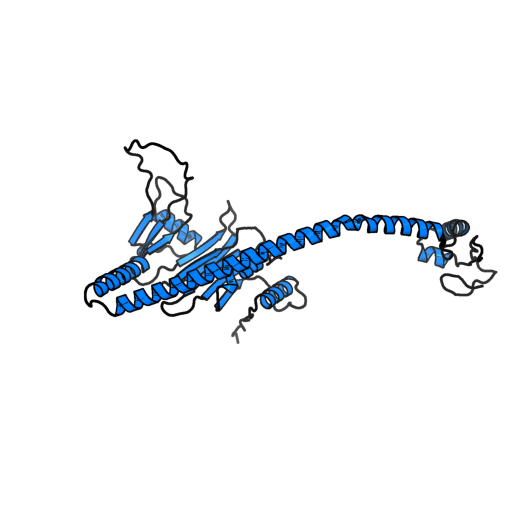 ? 5.020 26.706 16.193 1.00 96.38 92 LYS A N 1
ATOM 697 C CA . LYS A 1 92 ? 3.791 27.490 16.420 1.00 96.38 92 LYS A CA 1
ATOM 698 C C . LYS A 1 92 ? 2.594 27.013 15.588 1.00 96.38 92 LYS A C 1
ATOM 700 O O . LYS A 1 92 ? 1.449 27.199 15.998 1.00 96.38 92 LYS A O 1
ATOM 705 N N . LYS A 1 93 ? 2.818 26.471 14.386 1.00 96.31 93 LYS A N 1
ATOM 706 C CA . LYS A 1 93 ? 1.740 25.901 13.559 1.00 96.31 93 LYS A CA 1
ATOM 707 C C . LYS A 1 93 ? 1.285 24.546 14.096 1.00 96.31 93 LYS A C 1
ATOM 709 O O . LYS A 1 93 ? 0.083 24.300 14.104 1.00 96.31 93 LYS A O 1
ATOM 714 N N . VAL A 1 94 ? 2.217 23.711 14.550 1.00 96.00 94 VAL A N 1
ATOM 715 C CA . VAL A 1 94 ? 1.922 22.415 15.177 1.00 96.00 94 VAL A CA 1
ATOM 716 C C . VAL A 1 94 ? 1.082 22.612 16.439 1.00 96.00 94 VAL A C 1
ATOM 718 O O . VAL A 1 94 ? 0.044 21.966 16.565 1.00 96.00 94 VAL A O 1
ATOM 721 N N . ASP A 1 95 ? 1.432 23.578 17.291 1.00 95.06 95 ASP A N 1
ATOM 722 C CA . ASP A 1 95 ? 0.651 23.905 18.492 1.00 95.06 95 ASP A CA 1
ATOM 723 C C . ASP A 1 95 ? -0.792 24.304 18.138 1.00 95.06 95 ASP A C 1
ATOM 725 O O . ASP A 1 95 ? -1.752 23.741 18.663 1.00 95.06 95 ASP A O 1
ATOM 729 N N . LYS A 1 96 ? -0.968 25.187 17.144 1.00 97.00 96 LYS A N 1
ATOM 730 C CA . LYS A 1 96 ? -2.304 25.587 16.659 1.00 97.00 96 LYS A CA 1
ATOM 731 C C . LYS A 1 96 ? -3.123 24.420 16.101 1.00 97.00 96 LYS A C 1
ATOM 733 O O . LYS A 1 96 ? -4.349 24.435 16.207 1.00 97.00 96 LYS A O 1
ATOM 738 N N . ILE A 1 97 ? -2.481 23.453 15.445 1.00 95.31 97 ILE A N 1
ATOM 739 C CA . ILE A 1 97 ? -3.155 22.249 14.936 1.00 95.31 97 ILE A CA 1
ATOM 740 C C . ILE A 1 97 ? -3.572 21.354 16.106 1.00 95.31 97 ILE A C 1
ATOM 742 O O . ILE A 1 97 ? -4.705 20.878 16.124 1.00 95.31 97 ILE A O 1
ATOM 746 N N . SER A 1 98 ? -2.697 21.185 17.097 1.00 95.50 98 SER A N 1
ATOM 747 C CA . SER A 1 98 ? -2.965 20.406 18.309 1.00 95.50 98 SER A CA 1
ATOM 748 C C . SER A 1 98 ? -4.167 20.954 19.091 1.00 95.50 98 SER A C 1
ATOM 750 O O . SER A 1 98 ? -5.066 20.199 19.470 1.00 95.50 98 SER A O 1
ATOM 752 N N . ASP A 1 99 ? -4.261 22.278 19.239 1.00 96.50 99 ASP A N 1
ATOM 753 C CA . ASP A 1 99 ? -5.402 22.929 19.892 1.00 96.50 99 ASP A CA 1
ATOM 754 C C . ASP A 1 99 ? -6.711 22.713 19.123 1.00 96.50 99 ASP A C 1
ATOM 756 O O . ASP A 1 99 ? -7.738 22.366 19.711 1.00 96.50 99 ASP A O 1
ATOM 760 N N . LYS A 1 100 ? -6.682 22.843 17.789 1.00 96.94 100 LYS A N 1
ATOM 761 C CA . LYS A 1 100 ? -7.854 22.564 16.944 1.00 96.94 100 LYS A CA 1
ATOM 762 C C . LYS A 1 100 ? -8.287 21.105 17.014 1.00 96.94 100 LYS A C 1
ATOM 764 O O . LYS A 1 100 ? -9.484 20.832 17.022 1.00 96.94 100 LYS A O 1
ATOM 769 N N . HIS A 1 101 ? -7.336 20.178 17.068 1.00 92.69 101 HIS A N 1
ATOM 770 C CA . HIS A 1 101 ? -7.630 18.759 17.215 1.00 92.69 101 HIS A CA 1
ATOM 771 C C . HIS A 1 101 ? -8.326 18.476 18.552 1.00 92.69 101 HIS A C 1
ATOM 773 O O . HIS A 1 101 ? -9.319 17.754 18.590 1.00 92.69 101 HIS A O 1
ATOM 779 N N . ARG A 1 102 ? -7.866 19.102 19.642 1.00 96.56 102 ARG A N 1
ATOM 780 C CA . ARG A 1 102 ? -8.507 18.995 20.961 1.00 96.56 102 ARG A CA 1
ATOM 781 C C . ARG A 1 102 ? -9.943 19.527 20.953 1.00 96.56 102 ARG A C 1
ATOM 783 O O . ARG A 1 102 ? -10.823 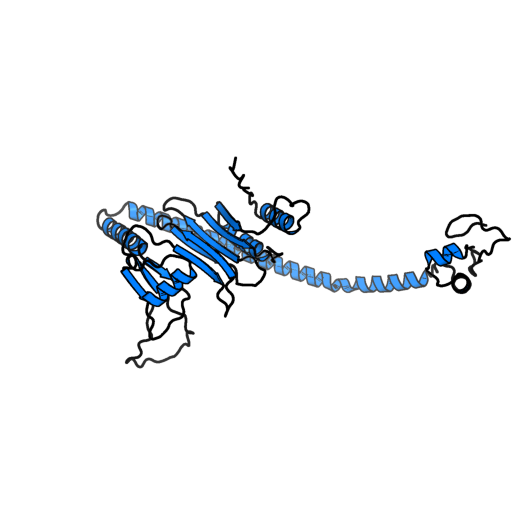18.898 21.534 1.00 96.56 102 ARG A O 1
ATOM 790 N N . GLU A 1 103 ? -10.179 20.650 20.279 1.00 97.62 103 GLU A N 1
ATOM 791 C CA . GLU A 1 103 ? -11.518 21.233 20.136 1.00 97.62 103 GLU A CA 1
ATOM 792 C C . GLU A 1 103 ? -12.448 20.336 19.306 1.00 97.62 103 GLU A C 1
ATOM 794 O O . GLU A 1 103 ? -13.557 20.028 19.738 1.00 97.62 103 GLU A O 1
ATOM 799 N N . LEU A 1 104 ? -11.982 19.834 18.157 1.00 96.12 104 LEU A N 1
ATOM 800 C CA . LEU A 1 104 ? -12.747 18.893 17.331 1.00 96.12 104 LEU A CA 1
ATOM 801 C C . LEU A 1 104 ? -13.077 17.602 18.085 1.00 96.12 104 LEU A C 1
ATOM 803 O O . LEU A 1 104 ? -14.197 17.105 17.995 1.00 96.12 104 LEU A O 1
ATOM 807 N N . PHE A 1 105 ? -12.132 17.083 18.868 1.00 93.50 105 PHE A N 1
ATOM 808 C CA . PHE A 1 105 ? -12.357 15.892 19.680 1.00 93.50 105 PHE A CA 1
ATOM 809 C C . PHE A 1 105 ? -13.444 16.122 20.739 1.00 93.50 105 PHE A C 1
ATOM 811 O O . PHE A 1 105 ? -14.296 15.264 20.949 1.00 93.50 105 PHE A O 1
ATOM 818 N N . LYS A 1 106 ? -13.473 17.307 21.361 1.00 97.00 106 LYS A N 1
ATOM 819 C CA . LYS A 1 106 ? -14.527 17.695 22.309 1.00 97.00 106 LYS A CA 1
ATOM 820 C C . LYS A 1 106 ? -15.902 17.807 21.638 1.00 97.00 106 LYS A C 1
ATOM 822 O O . LYS A 1 106 ? -16.906 17.421 22.226 1.00 97.00 106 LYS A O 1
ATOM 827 N N . GLN A 1 107 ? -15.953 18.315 20.408 1.00 96.31 107 GLN A N 1
ATOM 828 C CA . GLN A 1 107 ? -17.195 18.376 19.632 1.00 96.31 107 GLN A CA 1
ATOM 829 C C . GLN A 1 107 ? -17.689 16.981 19.238 1.00 96.31 107 GLN A C 1
ATOM 831 O O . GLN A 1 107 ? -18.887 16.712 19.305 1.00 96.31 107 GLN A O 1
ATOM 836 N N . TYR A 1 108 ? -16.775 16.082 18.865 1.00 91.94 108 TYR A N 1
ATOM 837 C CA . TYR A 1 108 ? -17.101 14.693 18.551 1.00 91.94 108 TYR A CA 1
ATOM 838 C C . TYR A 1 108 ? -17.696 13.961 19.760 1.00 91.94 108 TYR A C 1
ATOM 840 O O . TYR A 1 108 ? -18.741 13.326 19.630 1.00 91.94 108 TYR A O 1
ATOM 848 N N . THR A 1 109 ? -17.088 14.092 20.944 1.00 90.88 109 THR A N 1
ATOM 849 C CA . THR A 1 109 ? -17.610 13.447 22.159 1.00 90.88 109 THR A CA 1
ATOM 850 C C . THR A 1 109 ? -18.967 14.017 22.581 1.00 90.88 109 THR A C 1
ATOM 852 O O . THR A 1 109 ? -19.849 13.256 22.979 1.00 90.88 109 THR A O 1
ATOM 855 N N . ASP A 1 110 ? -19.199 15.327 22.429 1.00 94.38 110 ASP A N 1
ATOM 856 C CA . ASP A 1 110 ? -20.525 15.925 22.654 1.00 94.38 110 ASP A CA 1
ATOM 857 C C . ASP A 1 110 ? -21.575 15.349 21.686 1.00 94.38 110 ASP A C 1
ATOM 859 O O . ASP A 1 110 ? -22.637 14.890 22.109 1.00 94.38 110 ASP A O 1
ATOM 863 N N . LEU A 1 111 ? -21.255 15.269 20.391 1.00 90.56 111 LEU A N 1
ATOM 864 C CA . LEU A 1 111 ? -22.124 14.662 19.379 1.00 90.56 111 LEU A CA 1
ATOM 865 C C . LEU A 1 111 ? -22.441 13.196 19.687 1.00 90.56 111 LEU A C 1
ATOM 867 O O . LEU A 1 111 ? -23.604 12.798 19.633 1.00 90.56 111 LEU A O 1
ATOM 871 N N . GLU A 1 112 ? -21.437 12.405 20.052 1.00 90.12 112 GLU A N 1
ATOM 872 C CA . GLU A 1 112 ? -21.603 10.996 20.409 1.00 90.12 112 GLU A CA 1
ATOM 873 C C . GLU A 1 112 ? -22.522 10.825 21.628 1.00 90.12 112 GLU A C 1
ATOM 875 O O . GLU A 1 112 ? -23.424 9.983 21.624 1.00 90.12 112 GLU A O 1
ATOM 880 N N . THR A 1 113 ? -22.379 11.668 22.656 1.00 93.50 113 THR A N 1
ATOM 881 C CA . THR A 1 113 ? -23.291 11.629 23.810 1.00 93.50 113 THR A CA 1
ATOM 882 C C . THR A 1 113 ? -24.723 12.012 23.431 1.00 93.50 113 THR A C 1
ATOM 884 O O . THR A 1 113 ? -25.662 11.362 23.897 1.00 93.50 113 THR A O 1
ATOM 887 N N . ARG A 1 114 ? -24.917 12.992 22.538 1.00 92.56 114 ARG A N 1
ATOM 888 C CA . ARG A 1 114 ? -26.242 13.378 22.022 1.00 92.56 114 ARG A CA 1
ATOM 889 C C . ARG A 1 114 ? -26.892 12.269 21.200 1.00 92.56 114 ARG A C 1
ATOM 891 O O . ARG A 1 114 ? -28.081 12.016 21.378 1.00 92.56 114 ARG A O 1
ATOM 898 N N . VAL A 1 115 ? -26.134 11.585 20.342 1.00 85.31 115 VAL A N 1
ATOM 899 C CA . VAL A 1 115 ? -26.628 10.425 19.578 1.00 85.31 115 VAL A CA 1
ATOM 900 C C . VAL A 1 115 ? -27.075 9.321 20.535 1.00 85.31 115 VAL A C 1
ATOM 902 O O . VAL A 1 115 ? -28.216 8.875 20.457 1.00 85.31 115 VAL A O 1
ATOM 905 N N . ASN A 1 116 ? -26.246 8.976 21.520 1.00 83.81 116 ASN A N 1
ATOM 906 C CA . ASN A 1 116 ? -26.581 7.963 22.523 1.00 83.81 116 ASN A CA 1
ATOM 907 C C . ASN A 1 116 ? -27.822 8.332 23.361 1.00 83.81 116 ASN A C 1
ATOM 909 O O . ASN A 1 116 ? -28.618 7.464 23.725 1.00 83.81 116 ASN A O 1
ATOM 913 N N . GLN A 1 117 ? -28.015 9.614 23.687 1.00 87.94 117 GLN A N 1
ATOM 914 C CA . GLN A 1 117 ? -29.226 10.087 24.368 1.00 87.94 117 GLN A CA 1
ATOM 915 C C . GLN A 1 117 ? -30.468 9.967 23.476 1.00 87.94 117 GLN A C 1
ATOM 917 O O . GLN A 1 117 ? -31.514 9.527 23.952 1.00 87.94 117 GLN A O 1
ATOM 922 N N . LEU A 1 118 ? -30.361 10.318 22.191 1.00 79.12 118 LEU A N 1
ATOM 923 C CA . LEU A 1 118 ? -31.452 10.166 21.227 1.00 79.12 118 LEU A CA 1
ATOM 924 C C . LEU A 1 118 ? -31.833 8.696 21.034 1.00 79.12 118 LEU A C 1
ATOM 926 O O . LEU A 1 118 ? -33.020 8.377 21.027 1.00 79.12 118 LEU A O 1
ATOM 930 N N . GLU A 1 119 ? -30.859 7.792 20.950 1.00 79.50 119 GLU A N 1
ATOM 931 C CA . GLU A 1 119 ? -31.116 6.351 20.883 1.00 79.50 119 GLU A CA 1
ATOM 932 C C . GLU A 1 119 ? -31.848 5.846 22.131 1.00 79.50 119 GLU A C 1
ATOM 934 O O . GLU A 1 119 ? -32.866 5.162 22.009 1.00 79.50 119 GLU A O 1
ATOM 939 N N . LYS A 1 120 ? -31.402 6.255 23.329 1.00 80.81 120 LYS A N 1
ATOM 940 C CA . LYS A 1 120 ? -32.051 5.893 24.600 1.00 80.81 120 LYS A CA 1
ATOM 941 C C . LYS A 1 120 ? -33.483 6.419 24.694 1.00 80.81 120 LYS A C 1
ATOM 943 O O . LYS A 1 120 ? -34.380 5.662 25.066 1.00 80.81 120 LYS A O 1
ATOM 948 N N . ASN A 1 121 ? -33.711 7.674 24.312 1.00 76.94 121 ASN A N 1
ATOM 949 C CA . ASN A 1 121 ? -35.039 8.292 24.310 1.00 76.94 121 ASN A CA 1
ATOM 950 C C . ASN A 1 121 ? -35.973 7.653 23.267 1.00 76.94 121 ASN A C 1
ATOM 952 O O . ASN A 1 121 ? -37.163 7.482 23.526 1.00 76.94 121 ASN A O 1
ATOM 956 N N . ASN A 1 122 ? -35.441 7.219 22.120 1.00 66.06 122 ASN A N 1
ATOM 957 C CA . ASN A 1 122 ? -36.209 6.481 21.114 1.00 66.06 122 ASN A CA 1
ATOM 958 C C . ASN A 1 122 ? -36.548 5.050 21.556 1.00 66.06 122 ASN A C 1
ATOM 960 O O . ASN A 1 122 ? -37.547 4.493 21.103 1.00 66.06 122 ASN A O 1
ATOM 964 N N . SER A 1 123 ? -35.756 4.452 22.450 1.00 60.22 123 SER A N 1
ATOM 965 C CA . SER A 1 123 ? -36.059 3.138 23.031 1.00 60.22 123 SER A CA 1
ATOM 966 C C . SER A 1 123 ? -37.064 3.166 24.192 1.00 60.22 123 SER A C 1
ATOM 968 O O . SER A 1 123 ? -37.584 2.109 24.544 1.00 60.22 123 SER A O 1
ATOM 970 N N . SER A 1 124 ? -37.385 4.334 24.765 1.00 53.69 124 SER A N 1
ATOM 971 C CA . SER A 1 124 ? -38.272 4.457 25.938 1.00 53.69 124 SER A CA 1
ATOM 972 C C . SER A 1 124 ? -39.605 5.185 25.685 1.00 53.69 124 SER A C 1
ATOM 974 O O . SER A 1 124 ? -40.449 5.217 26.580 1.00 53.69 124 SER A O 1
ATOM 976 N N . GLY A 1 125 ? -39.856 5.707 24.476 1.00 47.09 125 GLY A N 1
ATOM 977 C CA . GLY A 1 125 ? -41.087 6.430 24.128 1.00 47.09 125 GLY A CA 1
ATOM 978 C C . GLY A 1 125 ? -41.882 5.820 22.963 1.00 47.09 125 GLY A C 1
ATOM 979 O O . GLY A 1 125 ? -41.410 5.776 21.834 1.00 47.09 125 GLY A O 1
ATOM 980 N N . ALA A 1 126 ? -43.133 5.429 23.236 1.00 42.88 126 ALA A N 1
ATOM 981 C CA . ALA A 1 126 ? -44.203 5.113 22.275 1.00 42.88 126 ALA A CA 1
ATOM 982 C C . ALA A 1 126 ? -43.984 3.906 21.328 1.00 42.88 126 ALA A C 1
ATOM 984 O O . ALA A 1 126 ? -43.732 4.009 20.125 1.00 42.88 126 ALA A O 1
ATOM 985 N N . CYS A 1 127 ? -44.244 2.728 21.892 1.00 46.47 127 CYS A N 1
ATOM 986 C CA . CYS A 1 127 ? -44.555 1.483 21.196 1.00 46.47 127 CYS A CA 1
ATOM 987 C C . CYS A 1 127 ? -45.784 1.648 20.273 1.00 46.47 127 CYS A C 1
ATOM 989 O O . CYS A 1 127 ? -46.917 1.633 20.748 1.00 46.47 127 CYS A O 1
ATOM 991 N N . SER A 1 128 ? -45.566 1.853 18.967 1.00 49.44 128 SER A N 1
ATOM 992 C CA . SER A 1 128 ? -46.380 1.290 17.859 1.00 49.44 128 SER A CA 1
ATOM 993 C C . SER A 1 128 ? -46.032 1.874 16.485 1.00 49.44 128 SER A C 1
ATOM 995 O O . SER A 1 128 ? -46.204 1.182 15.488 1.00 49.44 128 SER A O 1
ATOM 997 N N . LYS A 1 129 ? -45.500 3.104 16.392 1.00 50.44 129 LYS A N 1
ATOM 998 C CA . LYS A 1 129 ? -45.171 3.720 15.085 1.00 50.44 129 LYS A CA 1
ATOM 999 C C . LYS A 1 129 ? -43.749 3.400 14.595 1.00 50.44 129 LYS A C 1
ATOM 1001 O O . LYS A 1 129 ? -43.575 3.060 13.433 1.00 50.44 129 LYS A O 1
ATOM 1006 N N . ASN A 1 130 ? -42.765 3.324 15.495 1.00 51.59 130 ASN A N 1
ATOM 1007 C CA . ASN A 1 130 ? -41.369 3.018 15.134 1.00 51.59 130 ASN A CA 1
ATOM 1008 C C . ASN A 1 130 ? -41.111 1.564 14.699 1.00 51.59 130 ASN A C 1
ATOM 1010 O O . ASN A 1 130 ? -40.100 1.288 14.058 1.00 51.59 130 ASN A O 1
ATOM 1014 N N . LEU A 1 131 ? -41.993 0.612 15.027 1.00 45.84 131 LEU A N 1
ATOM 1015 C CA . LEU A 1 131 ? -41.841 -0.764 14.539 1.00 45.84 131 LEU A CA 1
ATOM 1016 C C . LEU A 1 131 ? -42.164 -0.856 13.045 1.00 45.84 131 LEU A C 1
ATOM 1018 O O . LEU A 1 131 ? -41.540 -1.647 12.345 1.00 45.84 131 LEU A O 1
ATOM 1022 N N . ALA A 1 132 ? -43.114 -0.046 12.568 1.00 52.44 132 ALA A N 1
ATOM 1023 C CA . ALA A 1 132 ? -43.427 0.053 11.151 1.00 52.44 132 ALA A CA 1
ATOM 1024 C C . ALA A 1 132 ? -42.241 0.659 10.402 1.00 52.44 132 ALA A C 1
ATOM 1026 O O . ALA A 1 132 ? -41.755 0.015 9.490 1.00 52.44 132 ALA A O 1
ATOM 1027 N N . ASP A 1 133 ? -41.682 1.779 10.863 1.00 53.38 133 ASP A N 1
ATOM 1028 C CA . ASP A 1 133 ? -40.547 2.428 10.190 1.00 53.38 133 ASP A CA 1
ATOM 1029 C C . ASP A 1 133 ? -39.262 1.592 10.247 1.00 53.38 133 ASP A C 1
ATOM 1031 O O . ASP A 1 133 ? -38.540 1.487 9.259 1.00 53.38 133 ASP A O 1
ATOM 1035 N N . LYS A 1 134 ? -38.998 0.902 11.365 1.00 52.38 134 LYS A N 1
ATOM 1036 C CA . LYS A 1 134 ? -37.866 -0.033 11.466 1.00 52.38 134 LYS A CA 1
ATOM 1037 C C . LYS A 1 134 ? -38.064 -1.266 10.581 1.00 52.38 134 LYS A C 1
ATOM 1039 O O . LYS A 1 134 ? -37.095 -1.747 10.001 1.00 52.38 134 LYS A O 1
ATOM 1044 N N . ARG A 1 135 ? -39.302 -1.754 10.433 1.00 54.72 135 ARG A N 1
ATOM 1045 C CA . ARG A 1 135 ? -39.645 -2.787 9.443 1.00 54.72 135 ARG A CA 1
ATOM 1046 C C . ARG A 1 135 ? -39.532 -2.249 8.023 1.00 54.72 135 ARG A C 1
ATOM 1048 O O . ARG A 1 135 ? -39.013 -2.969 7.192 1.00 54.72 135 ARG A O 1
ATOM 1055 N N . THR A 1 136 ? -39.934 -1.013 7.744 1.00 62.44 136 THR A N 1
ATOM 1056 C CA . THR A 1 136 ? -39.801 -0.380 6.426 1.00 62.44 136 THR A CA 1
ATOM 1057 C C . THR A 1 136 ? -38.334 -0.254 6.048 1.00 62.44 136 THR A C 1
ATOM 1059 O O . THR A 1 136 ? -37.958 -0.746 4.998 1.00 62.44 136 THR A O 1
ATOM 1062 N N . LEU A 1 137 ? -37.478 0.257 6.935 1.00 57.44 137 LEU A N 1
ATOM 1063 C CA . LEU A 1 137 ? -36.032 0.335 6.705 1.00 57.44 137 LEU A CA 1
ATOM 1064 C C . LEU A 1 137 ? -35.389 -1.049 6.550 1.00 57.44 137 LEU A C 1
ATOM 1066 O O . LEU A 1 137 ? -34.521 -1.233 5.701 1.00 57.44 137 LEU A O 1
ATOM 1070 N N . GLN A 1 138 ? -35.817 -2.047 7.331 1.00 56.81 138 GLN A N 1
ATOM 1071 C CA . GLN A 1 138 ? -35.366 -3.431 7.147 1.00 56.81 138 GLN A CA 1
ATOM 1072 C C . GLN A 1 138 ? -35.839 -4.014 5.812 1.00 56.81 138 GLN A C 1
ATOM 1074 O O . GLN A 1 138 ? -35.066 -4.695 5.149 1.00 56.81 138 GLN A O 1
ATOM 1079 N N . MET A 1 139 ? -37.073 -3.735 5.397 1.00 55.47 139 MET A N 1
ATOM 1080 C CA . MET A 1 139 ? -37.634 -4.188 4.125 1.00 55.47 139 MET A CA 1
ATOM 1081 C C . MET A 1 139 ? -37.005 -3.460 2.936 1.00 55.47 139 MET A C 1
ATOM 1083 O O . MET A 1 139 ? -36.781 -4.094 1.916 1.00 55.47 139 MET A O 1
ATOM 1087 N N . GLU A 1 140 ? -36.654 -2.181 3.068 1.00 58.72 140 GLU A N 1
ATOM 1088 C CA . GLU A 1 140 ? -35.879 -1.420 2.083 1.00 58.72 140 GLU A CA 1
ATOM 1089 C C . GLU A 1 140 ? -34.448 -1.949 1.996 1.00 58.72 140 GLU A C 1
ATOM 1091 O O . GLU A 1 140 ? -33.957 -2.184 0.901 1.00 58.72 140 GLU A O 1
ATOM 1096 N N . THR A 1 141 ? -33.800 -2.237 3.129 1.00 56.25 141 THR A N 1
ATOM 1097 C CA . THR A 1 141 ? -32.459 -2.850 3.150 1.00 56.25 141 THR A CA 1
ATOM 1098 C C . THR A 1 141 ? -32.474 -4.241 2.509 1.00 56.25 141 THR A C 1
ATOM 1100 O O . THR A 1 141 ? -31.575 -4.580 1.747 1.00 56.25 141 THR A O 1
ATOM 1103 N N . LEU A 1 142 ? -33.512 -5.040 2.776 1.00 56.75 142 LEU A N 1
ATOM 1104 C CA . LEU A 1 142 ? -33.716 -6.344 2.140 1.00 56.75 142 LEU A CA 1
ATOM 1105 C C . LEU A 1 142 ? -34.066 -6.217 0.653 1.00 56.75 142 LEU A C 1
ATOM 1107 O O . LEU A 1 142 ? -33.630 -7.049 -0.129 1.00 56.75 142 LEU A O 1
ATOM 1111 N N . ALA A 1 143 ? -34.819 -5.191 0.254 1.00 59.53 143 ALA A N 1
ATOM 1112 C CA . ALA A 1 143 ? -35.142 -4.932 -1.147 1.00 59.53 143 ALA A CA 1
ATOM 1113 C C . ALA A 1 143 ? -33.918 -4.451 -1.939 1.00 59.53 143 ALA A C 1
ATOM 1115 O O . ALA A 1 143 ? -33.778 -4.807 -3.104 1.00 59.53 143 ALA A O 1
ATOM 1116 N N . LEU A 1 144 ? -33.026 -3.684 -1.304 1.00 58.62 144 LEU A N 1
ATOM 1117 C CA . LEU A 1 144 ? -31.753 -3.241 -1.876 1.00 58.62 144 LEU A CA 1
ATOM 1118 C C . LEU A 1 144 ? -30.701 -4.357 -1.922 1.00 58.62 144 LEU A C 1
ATOM 1120 O O . LEU A 1 144 ? -29.770 -4.263 -2.712 1.00 58.62 144 LEU A O 1
ATOM 1124 N N . ALA A 1 145 ? -30.835 -5.419 -1.119 1.00 59.34 145 ALA A N 1
ATOM 1125 C CA . ALA A 1 145 ? -29.908 -6.556 -1.143 1.00 59.34 145 ALA A CA 1
ATOM 1126 C C . ALA A 1 145 ? -29.927 -7.325 -2.479 1.00 59.34 145 ALA A C 1
ATOM 1128 O O . ALA A 1 145 ? -28.943 -7.981 -2.818 1.00 59.34 145 ALA A O 1
ATOM 1129 N N . ASP A 1 146 ? -31.019 -7.210 -3.242 1.00 68.12 146 ASP A N 1
ATOM 1130 C CA . ASP A 1 146 ? -31.172 -7.807 -4.573 1.00 68.12 146 ASP A CA 1
ATOM 1131 C C . ASP A 1 146 ? -30.752 -6.840 -5.703 1.00 68.12 146 ASP A C 1
ATOM 1133 O O . ASP A 1 146 ? -30.928 -7.147 -6.887 1.00 68.12 146 ASP A O 1
ATOM 1137 N N . GLU A 1 147 ? -30.223 -5.658 -5.357 1.00 74.62 147 GLU A N 1
ATOM 1138 C CA . GLU A 1 147 ? -29.817 -4.615 -6.299 1.00 74.62 147 GLU A CA 1
ATOM 1139 C C . GLU A 1 147 ? -28.293 -4.410 -6.291 1.00 74.62 147 GLU A C 1
ATOM 1141 O O . GLU A 1 147 ? -27.681 -4.094 -5.275 1.00 74.62 147 GLU A O 1
ATOM 1146 N N . MET A 1 148 ? -27.663 -4.535 -7.458 1.00 74.06 148 MET A N 1
ATOM 1147 C CA . MET A 1 148 ? -26.245 -4.251 -7.673 1.00 74.06 148 MET A CA 1
ATOM 1148 C C . MET A 1 148 ? -26.096 -2.954 -8.465 1.00 74.06 148 MET A C 1
ATOM 1150 O O . MET A 1 148 ? -26.790 -2.745 -9.459 1.00 74.06 148 MET A O 1
ATOM 1154 N N . THR A 1 149 ? -25.167 -2.088 -8.057 1.00 75.50 149 THR A N 1
ATOM 1155 C CA . THR A 1 149 ? -24.824 -0.875 -8.815 1.00 75.50 149 THR A CA 1
ATOM 1156 C C . THR A 1 149 ? -23.495 -1.073 -9.534 1.00 75.50 149 THR A C 1
ATOM 1158 O O . THR A 1 149 ? -22.493 -1.419 -8.912 1.00 75.50 149 THR A O 1
ATOM 1161 N N . ILE A 1 150 ? -23.489 -0.855 -10.847 1.00 76.12 150 ILE A N 1
ATOM 1162 C CA . ILE A 1 150 ? -22.322 -0.984 -11.717 1.00 76.12 150 ILE A CA 1
ATOM 1163 C C . ILE A 1 150 ? -21.950 0.403 -12.235 1.00 76.12 150 ILE A C 1
ATOM 1165 O O . ILE A 1 150 ? -22.711 1.032 -12.974 1.00 76.12 150 ILE A O 1
ATOM 1169 N N . SER A 1 151 ? -20.764 0.868 -11.857 1.00 76.81 151 SER A N 1
ATOM 1170 C CA . SER A 1 151 ? -20.254 2.196 -12.204 1.00 76.81 151 SER A CA 1
ATOM 1171 C C . SER A 1 151 ? -19.205 2.145 -13.313 1.00 76.81 151 SER A C 1
ATOM 1173 O O . SER A 1 151 ? -18.536 1.136 -13.522 1.00 76.81 151 SER A O 1
ATOM 1175 N N . GLY A 1 152 ? -19.025 3.266 -14.018 1.00 71.75 152 GLY A N 1
ATOM 1176 C CA . GLY A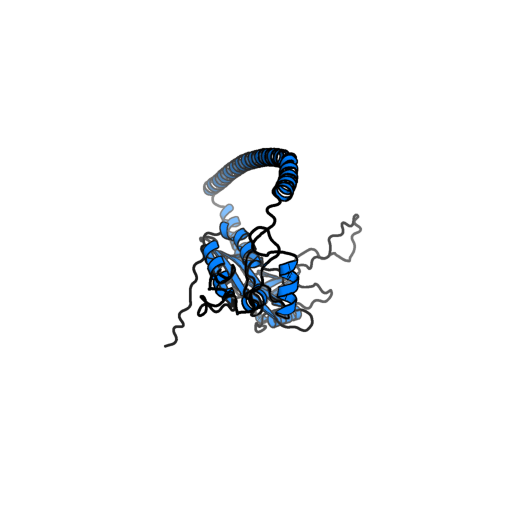 1 152 ? -17.914 3.456 -14.962 1.00 71.75 152 GLY A CA 1
ATOM 1177 C C . GLY A 1 152 ? -18.135 2.927 -16.385 1.00 71.75 152 GLY A C 1
ATOM 1178 O O . GLY A 1 152 ? -17.264 3.112 -17.233 1.00 71.75 152 GLY A O 1
ATOM 1179 N N . LEU A 1 153 ? -19.295 2.339 -16.689 1.00 77.38 153 LEU A N 1
ATOM 1180 C CA . LEU A 1 153 ? -19.634 1.882 -18.041 1.00 77.38 153 LEU A CA 1
ATOM 1181 C C . LEU A 1 153 ? -20.020 3.049 -18.954 1.00 77.38 153 LEU A C 1
ATOM 1183 O O . LEU A 1 153 ? -20.885 3.847 -18.594 1.00 77.38 153 LEU A O 1
ATOM 1187 N N . GLN A 1 154 ? -19.420 3.124 -20.145 1.00 80.12 154 GLN A N 1
ATOM 1188 C CA . GLN A 1 154 ? -19.727 4.156 -21.141 1.00 80.12 154 GLN A CA 1
ATOM 1189 C C . GLN A 1 154 ? -21.204 4.107 -21.553 1.00 80.12 154 GLN A C 1
ATOM 1191 O O . GLN A 1 154 ? -21.746 3.029 -21.789 1.00 80.12 154 GLN A O 1
ATOM 1196 N N . GLU A 1 155 ? -21.853 5.268 -21.601 1.00 83.38 155 GLU A N 1
ATOM 1197 C CA . GLU A 1 155 ? -23.246 5.411 -22.035 1.00 83.38 155 GLU A CA 1
ATOM 1198 C C . GLU A 1 155 ? -23.318 5.492 -23.568 1.00 83.38 155 GLU A C 1
ATOM 1200 O O . GLU A 1 155 ? -22.478 6.143 -24.198 1.00 83.38 155 GLU A O 1
ATOM 1205 N N . LYS A 1 156 ? -24.287 4.792 -24.164 1.00 85.19 156 LYS A N 1
ATOM 1206 C CA . LYS A 1 156 ? -24.600 4.845 -25.598 1.00 85.19 156 LYS A CA 1
ATOM 1207 C C . LYS A 1 156 ? -26.085 5.161 -25.753 1.00 85.19 156 LYS A C 1
ATOM 1209 O O . LYS A 1 156 ? -26.881 4.659 -24.967 1.00 85.19 156 LYS A O 1
ATOM 1214 N N . ASP A 1 157 ? -26.434 5.960 -26.760 1.00 78.81 157 ASP A N 1
ATOM 1215 C CA . ASP A 1 157 ? -27.813 6.431 -26.968 1.00 78.81 157 ASP A CA 1
ATOM 1216 C C . ASP A 1 157 ? -28.806 5.270 -27.185 1.00 78.81 157 ASP A C 1
ATOM 1218 O O . ASP A 1 157 ? -29.919 5.316 -26.672 1.00 78.81 157 ASP A O 1
ATOM 1222 N N . ASP A 1 158 ? -28.352 4.190 -27.831 1.00 83.94 158 ASP A N 1
ATOM 1223 C CA . ASP A 1 158 ? -29.110 2.952 -28.060 1.00 83.94 158 ASP A CA 1
ATOM 1224 C C . ASP A 1 158 ? -28.452 1.760 -27.340 1.00 83.94 158 ASP A C 1
ATOM 1226 O O . ASP A 1 158 ? -28.021 0.778 -27.954 1.00 83.94 158 ASP A O 1
ATOM 1230 N N . GLU A 1 159 ? -28.271 1.865 -26.020 1.00 82.56 159 GLU A N 1
ATOM 1231 C CA . GLU A 1 159 ? -27.692 0.773 -25.236 1.00 82.56 159 GLU A CA 1
ATOM 1232 C C . GLU A 1 159 ? -28.668 -0.399 -25.043 1.00 82.56 159 GLU A C 1
ATOM 1234 O O . GLU A 1 159 ? -29.726 -0.273 -24.432 1.00 82.56 159 GLU A O 1
ATOM 1239 N N . ASP A 1 160 ? -28.279 -1.582 -25.522 1.00 89.31 160 ASP A N 1
ATOM 1240 C CA . ASP A 1 160 ? -28.927 -2.837 -25.144 1.00 89.31 160 ASP A CA 1
ATOM 1241 C C . ASP A 1 160 ? -28.262 -3.392 -23.879 1.00 89.31 160 ASP A C 1
ATOM 1243 O O . ASP A 1 160 ? -27.102 -3.816 -23.894 1.00 89.31 160 ASP A O 1
ATOM 1247 N N . PHE A 1 161 ? -29.004 -3.391 -22.773 1.00 86.69 161 PHE A N 1
ATOM 1248 C CA . PHE A 1 161 ? -28.524 -3.868 -21.479 1.00 86.69 161 PHE A CA 1
ATOM 1249 C C . PHE A 1 161 ? -28.124 -5.346 -21.483 1.00 86.69 161 PHE A C 1
ATOM 1251 O O . PHE A 1 161 ? -27.229 -5.716 -20.723 1.00 86.69 161 PHE A O 1
ATOM 1258 N N . ASN A 1 162 ? -28.714 -6.177 -22.349 1.00 85.88 162 ASN A N 1
ATOM 1259 C CA . ASN A 1 162 ? -28.293 -7.572 -22.478 1.00 85.88 162 ASN A CA 1
ATOM 1260 C C . ASN A 1 162 ? -26.887 -7.649 -23.067 1.00 85.88 162 ASN A C 1
ATOM 1262 O O . ASN A 1 162 ? -26.022 -8.276 -22.469 1.00 85.88 162 ASN A O 1
ATOM 1266 N N . ASN A 1 163 ? -26.613 -6.888 -24.130 1.00 85.62 163 ASN A N 1
ATOM 1267 C CA . ASN A 1 163 ? -25.267 -6.782 -24.695 1.00 85.62 163 ASN A CA 1
ATOM 1268 C C . ASN A 1 163 ? -24.265 -6.178 -23.698 1.00 85.62 163 ASN A C 1
ATOM 1270 O O . ASN A 1 163 ? -23.096 -6.561 -23.678 1.00 85.62 163 ASN A O 1
ATOM 1274 N N . VAL A 1 164 ? -24.681 -5.215 -22.869 1.00 85.12 164 VAL A N 1
ATOM 1275 C CA . VAL A 1 164 ? -23.819 -4.667 -21.806 1.00 85.12 164 VAL A CA 1
ATOM 1276 C C . VAL A 1 164 ? -23.475 -5.747 -20.777 1.00 85.12 164 VAL A C 1
ATOM 1278 O O . VAL A 1 164 ? -22.309 -5.866 -20.401 1.00 85.12 164 VAL A O 1
ATOM 1281 N N . LEU A 1 165 ? -24.454 -6.556 -20.364 1.00 81.69 165 LEU A N 1
ATOM 1282 C CA . LEU A 1 165 ? -24.248 -7.693 -19.465 1.00 81.69 165 LEU A CA 1
ATOM 1283 C C . LEU A 1 165 ? -23.391 -8.786 -20.095 1.00 81.69 165 LEU A C 1
ATOM 1285 O O . LEU A 1 165 ? -22.489 -9.271 -19.428 1.00 81.69 165 LEU A O 1
ATOM 1289 N N . ASP A 1 166 ? -23.604 -9.127 -21.362 1.00 81.62 166 ASP A N 1
ATOM 1290 C CA . ASP A 1 166 ? -22.795 -10.108 -22.089 1.00 81.62 166 ASP A CA 1
ATOM 1291 C C . ASP A 1 166 ? -21.335 -9.684 -22.162 1.00 81.62 166 ASP A C 1
ATOM 1293 O O . ASP A 1 166 ? -20.427 -10.456 -21.855 1.00 81.62 166 ASP A O 1
ATOM 1297 N N . ASN A 1 167 ? -21.096 -8.419 -22.512 1.00 80.12 167 ASN A N 1
ATOM 1298 C CA . ASN A 1 167 ? -19.751 -7.863 -22.537 1.00 80.12 167 ASN A CA 1
ATOM 1299 C C . ASN A 1 167 ? -19.131 -7.862 -21.140 1.00 80.12 167 ASN A C 1
ATOM 1301 O O . ASN A 1 167 ? -17.949 -8.177 -20.996 1.00 80.12 167 ASN A O 1
ATOM 1305 N N . LEU A 1 168 ? -19.915 -7.544 -20.109 1.00 75.75 168 LEU A N 1
ATOM 1306 C CA . LEU A 1 168 ? -19.462 -7.592 -18.727 1.00 75.75 168 LEU A CA 1
ATOM 1307 C C . LEU A 1 168 ? -19.114 -9.029 -18.323 1.00 75.75 168 LEU A C 1
ATOM 1309 O O . LEU A 1 168 ? -17.975 -9.282 -17.956 1.00 75.75 168 LEU A O 1
ATOM 1313 N N . PHE A 1 169 ? -20.031 -9.985 -18.452 1.00 77.25 169 PHE A N 1
ATOM 1314 C CA . PHE A 1 169 ? -19.821 -11.392 -18.115 1.00 77.25 169 PHE A CA 1
ATOM 1315 C C . PHE A 1 169 ? -18.667 -12.008 -18.901 1.00 77.25 169 PHE A C 1
ATOM 1317 O O . PHE A 1 169 ? -17.801 -12.644 -18.302 1.00 77.25 169 PHE A O 1
ATOM 1324 N N . SER A 1 170 ? -18.564 -11.723 -20.200 1.00 72.62 170 SER A N 1
ATOM 1325 C CA . SER A 1 170 ? -17.424 -12.142 -21.015 1.00 72.62 170 SER A CA 1
ATOM 1326 C C . SER A 1 170 ? -16.109 -11.516 -20.543 1.00 72.62 170 SER A C 1
ATOM 1328 O O . SER A 1 170 ? -15.075 -12.180 -20.613 1.00 72.62 170 SER A O 1
ATOM 1330 N N . THR A 1 171 ? -16.122 -10.269 -20.065 1.00 68.44 171 THR A N 1
ATOM 1331 C CA . THR A 1 171 ? -14.937 -9.608 -19.485 1.00 68.44 171 THR A CA 1
ATOM 1332 C C . THR A 1 171 ? -14.581 -10.191 -18.116 1.00 68.44 171 THR A C 1
ATOM 1334 O O . THR A 1 171 ? -13.405 -10.280 -17.766 1.00 68.44 171 THR A O 1
ATOM 1337 N N . LEU A 1 172 ? -15.588 -10.610 -17.347 1.00 54.47 172 LEU A N 1
ATOM 1338 C CA . LEU A 1 172 ? -15.439 -11.233 -16.034 1.00 54.47 172 LEU A CA 1
ATOM 1339 C C . LEU A 1 172 ? -15.132 -12.743 -16.110 1.00 54.47 172 LEU A C 1
ATOM 1341 O O . LEU A 1 172 ? -14.782 -13.329 -15.092 1.00 54.47 172 LEU A O 1
ATOM 1345 N N . GLY A 1 173 ? -15.255 -13.375 -17.283 1.00 57.34 173 GLY A N 1
ATOM 1346 C CA . GLY A 1 173 ? -15.111 -14.827 -17.443 1.00 57.34 173 GLY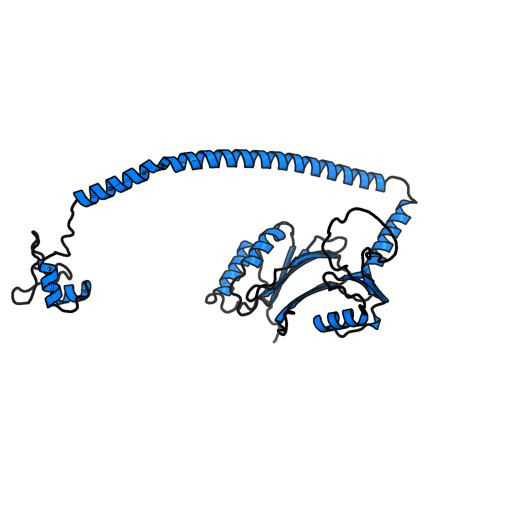 A CA 1
ATOM 1347 C C . GLY A 1 173 ? -16.247 -15.635 -16.804 1.00 57.34 173 GLY A C 1
ATOM 1348 O O . GLY A 1 173 ? -16.056 -16.801 -16.467 1.00 57.34 173 GLY A O 1
ATOM 1349 N N . ILE A 1 174 ? -17.413 -15.018 -16.610 1.00 65.56 174 ILE A N 1
ATOM 1350 C CA . ILE A 1 174 ? -18.583 -15.641 -15.987 1.00 65.56 174 ILE A CA 1
ATOM 1351 C C . ILE A 1 174 ? -19.490 -16.167 -17.103 1.00 65.56 174 ILE A C 1
ATOM 1353 O O . ILE A 1 174 ? -19.718 -15.446 -18.076 1.00 65.56 174 ILE A O 1
ATOM 1357 N N . PRO A 1 175 ? -20.024 -17.396 -17.000 1.00 67.62 175 PRO A N 1
ATOM 1358 C CA . PRO A 1 175 ? -21.051 -17.857 -17.925 1.00 67.62 175 PRO A CA 1
ATOM 1359 C C . PRO A 1 175 ? -22.272 -16.930 -17.834 1.00 67.62 175 PRO A C 1
ATOM 1361 O O . PRO A 1 175 ? -22.846 -16.762 -16.759 1.00 67.62 175 PRO A O 1
ATOM 1364 N N . GLY A 1 176 ? -22.631 -16.295 -18.952 1.00 69.38 176 GLY A N 1
ATOM 1365 C CA . GLY A 1 176 ? -23.725 -15.330 -19.015 1.00 69.38 176 GLY A CA 1
ATOM 1366 C C . GLY A 1 176 ? -25.076 -16.000 -18.796 1.00 69.38 176 GLY A C 1
ATOM 1367 O O . GLY A 1 176 ? -25.640 -16.591 -19.712 1.00 69.38 176 GLY A O 1
ATOM 1368 N N . ASP A 1 177 ? -25.591 -15.928 -17.571 1.00 76.88 177 ASP A N 1
ATOM 1369 C CA . AS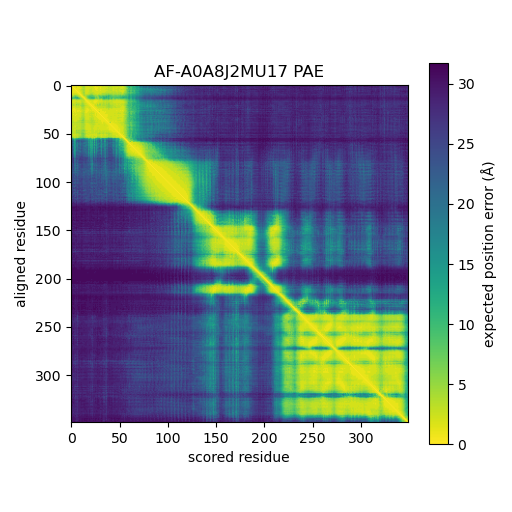P A 1 177 ? -26.931 -16.402 -17.235 1.00 76.88 177 ASP A CA 1
ATOM 1370 C C . ASP A 1 177 ? -27.876 -15.215 -17.026 1.00 76.88 177 ASP A C 1
ATOM 1372 O O . ASP A 1 177 ? -28.044 -14.688 -15.923 1.00 76.88 177 ASP A O 1
ATOM 1376 N N . HIS A 1 178 ? -28.513 -14.790 -18.118 1.00 75.50 178 HIS A N 1
ATOM 137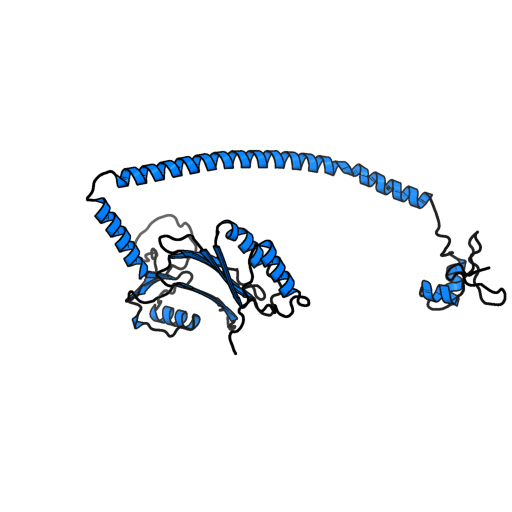7 C CA . HIS A 1 178 ? -29.477 -13.688 -18.108 1.00 75.50 178 HIS A CA 1
ATOM 1378 C C . HIS A 1 178 ? -30.766 -14.034 -17.364 1.00 75.50 178 HIS A C 1
ATOM 1380 O O . HIS A 1 178 ? -31.497 -13.123 -16.980 1.00 75.50 178 HIS A O 1
ATOM 1386 N N . SER A 1 179 ? -31.049 -15.321 -17.121 1.00 76.62 179 SER A N 1
ATOM 1387 C CA . SER A 1 179 ? -32.298 -15.747 -16.479 1.00 76.62 179 SER A CA 1
ATOM 1388 C C . SER A 1 179 ? -32.437 -15.224 -15.044 1.00 76.62 179 SER A C 1
ATOM 1390 O O . SER A 1 179 ? -33.546 -15.123 -14.518 1.00 76.62 179 SER A O 1
ATOM 1392 N N . LYS A 1 180 ? -31.315 -14.830 -14.429 1.00 74.81 180 LYS A N 1
ATOM 1393 C CA . LYS A 1 180 ? -31.251 -14.289 -13.069 1.00 74.81 180 LYS A CA 1
ATOM 1394 C C . LYS A 1 180 ? -31.441 -12.777 -12.999 1.00 74.81 180 LYS A C 1
ATOM 1396 O O . LYS A 1 180 ? -31.731 -12.266 -11.918 1.00 74.81 180 LYS A O 1
ATOM 1401 N N . VAL A 1 181 ? -31.291 -12.048 -14.106 1.00 81.81 181 VAL A N 1
ATOM 1402 C CA . VAL A 1 181 ? -31.442 -10.587 -14.134 1.00 81.81 181 VAL A CA 1
ATOM 1403 C C . VAL A 1 181 ? -32.911 -10.238 -14.345 1.00 81.81 181 VAL A C 1
ATOM 1405 O O . VAL A 1 181 ? -33.492 -10.515 -15.387 1.00 81.81 181 VAL A O 1
ATOM 1408 N N . LYS A 1 182 ? -33.520 -9.586 -13.355 1.00 84.56 182 LYS A N 1
ATOM 1409 C CA . LYS A 1 182 ? -34.926 -9.172 -13.400 1.00 84.56 182 LYS A CA 1
ATOM 1410 C C . LYS A 1 182 ? -35.118 -7.835 -14.110 1.00 84.56 182 LYS A C 1
ATOM 1412 O O . LYS A 1 182 ? -36.096 -7.654 -14.827 1.00 84.56 182 LYS A O 1
ATOM 1417 N N . SER A 1 183 ? -34.231 -6.872 -13.869 1.00 86.06 183 SER A N 1
ATOM 1418 C CA . SER A 1 183 ? -34.291 -5.566 -14.533 1.00 86.06 183 SER A CA 1
ATOM 1419 C C . SER A 1 183 ? -32.953 -4.850 -14.471 1.00 86.06 183 SER A C 1
ATOM 1421 O O . SER A 1 183 ? -32.271 -4.935 -13.453 1.00 86.06 183 SER A O 1
ATOM 1423 N N . MET A 1 184 ? -32.636 -4.066 -15.496 1.00 85.56 184 MET A N 1
ATOM 1424 C CA . MET A 1 184 ? -31.442 -3.228 -15.546 1.00 85.56 184 MET A CA 1
ATOM 1425 C C . MET A 1 184 ? -31.824 -1.818 -15.999 1.00 85.56 184 MET A C 1
ATOM 1427 O O . MET A 1 184 ? -32.664 -1.669 -16.885 1.00 85.56 184 MET A O 1
ATOM 1431 N N . ARG A 1 185 ? -31.271 -0.779 -15.363 1.00 87.69 185 ARG A N 1
ATOM 1432 C CA . ARG A 1 185 ? -31.538 0.621 -15.741 1.00 87.69 185 ARG A CA 1
ATOM 1433 C C . ARG A 1 185 ? -30.420 1.566 -15.315 1.00 87.69 185 ARG A C 1
ATOM 1435 O O . ARG A 1 185 ? -29.836 1.379 -14.252 1.00 87.69 185 ARG A O 1
ATOM 1442 N N . ARG A 1 186 ? -30.190 2.641 -16.073 1.00 85.75 186 ARG A N 1
ATOM 1443 C CA . ARG A 1 186 ? -29.316 3.746 -15.639 1.00 85.75 186 ARG A CA 1
ATOM 1444 C C . ARG A 1 186 ? -29.945 4.512 -14.466 1.00 85.75 186 ARG A C 1
ATOM 1446 O O . ARG A 1 186 ? -31.150 4.769 -14.452 1.00 85.75 186 ARG A O 1
ATOM 1453 N N . ILE A 1 187 ? -29.129 4.900 -13.491 1.00 82.44 187 ILE A N 1
ATOM 1454 C CA . ILE A 1 187 ? -29.508 5.712 -12.333 1.00 82.44 187 ILE A CA 1
ATOM 1455 C C . ILE A 1 187 ? -29.059 7.154 -12.574 1.00 82.44 187 ILE A C 1
ATOM 1457 O O . ILE A 1 187 ? -27.890 7.422 -12.838 1.00 82.44 187 ILE A O 1
ATOM 1461 N N . GLY A 1 188 ? -29.993 8.096 -12.454 1.00 78.25 188 GLY A N 1
ATOM 1462 C CA . GLY A 1 188 ? -29.734 9.531 -12.582 1.00 78.25 188 GLY A CA 1
ATOM 1463 C C . GLY A 1 188 ? -30.652 10.205 -13.598 1.00 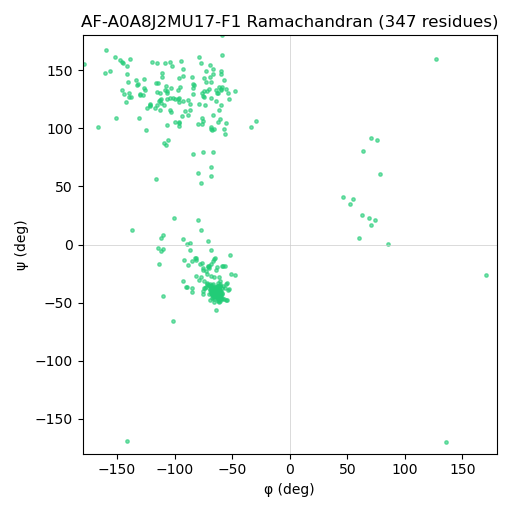78.25 188 GLY A C 1
ATOM 1464 O O . GLY A 1 188 ? -31.240 9.545 -14.458 1.00 78.25 188 GLY A O 1
ATOM 1465 N N . LYS A 1 189 ? -30.784 11.533 -13.492 1.00 57.19 189 LYS A N 1
ATOM 1466 C CA . LYS A 1 189 ? -31.591 12.334 -14.423 1.00 57.19 189 LYS A CA 1
ATOM 1467 C C . LYS A 1 189 ? -31.011 12.198 -15.830 1.00 57.19 189 LYS A C 1
ATOM 1469 O O . LYS A 1 189 ? -29.880 12.619 -16.061 1.00 57.19 189 LYS A O 1
ATOM 1474 N N . ALA A 1 190 ? -31.782 11.620 -16.749 1.00 58.16 190 ALA A N 1
ATOM 1475 C CA . ALA A 1 190 ? -31.546 11.862 -18.163 1.00 58.16 190 ALA A CA 1
ATOM 1476 C C . ALA A 1 190 ? -31.685 13.374 -18.374 1.00 58.16 190 ALA A C 1
ATOM 1478 O O . ALA A 1 190 ? -32.582 14.000 -17.803 1.00 58.16 190 ALA A O 1
ATOM 1479 N N . ALA A 1 191 ? -30.772 13.988 -19.119 1.00 51.84 191 ALA A N 1
ATOM 1480 C CA . ALA A 1 191 ? -31.040 15.323 -19.618 1.00 51.84 191 ALA A CA 1
ATOM 1481 C C . ALA A 1 191 ? -32.210 15.177 -20.598 1.00 51.84 191 ALA A C 1
ATOM 1483 O O . ALA A 1 191 ? -32.008 14.708 -21.713 1.00 51.84 191 ALA A O 1
ATOM 1484 N N . ASP A 1 192 ? -33.429 15.489 -20.154 1.00 42.06 192 ASP A N 1
ATOM 1485 C CA . ASP A 1 192 ? -34.613 15.470 -21.006 1.00 42.06 192 ASP A CA 1
ATOM 1486 C C . ASP A 1 192 ? -34.361 16.374 -22.218 1.00 42.06 192 ASP A C 1
ATOM 1488 O O . ASP A 1 192 ? -34.408 17.604 -22.132 1.00 42.06 192 ASP A O 1
ATOM 1492 N N . GLN A 1 193 ? -34.103 15.768 -23.376 1.00 46.06 193 GLN A N 1
ATOM 1493 C CA . GLN A 1 193 ? -34.197 16.445 -24.662 1.00 46.06 193 GLN A CA 1
ATOM 1494 C C . GLN A 1 193 ? -35.665 16.508 -25.075 1.00 46.06 193 GLN A C 1
ATOM 1496 O O . GLN A 1 193 ? -36.051 15.933 -26.084 1.00 46.06 193 GLN A O 1
ATOM 1501 N N . GLN A 1 194 ? -36.504 17.182 -24.289 1.00 42.41 194 GLN A N 1
ATOM 1502 C CA . GLN A 1 194 ? -37.802 17.668 -24.753 1.00 42.41 194 GLN A CA 1
ATOM 1503 C C . GLN A 1 194 ? -38.385 18.671 -23.750 1.00 42.41 194 GLN A C 1
ATOM 1505 O O . GLN A 1 194 ? -38.953 18.318 -22.725 1.00 42.41 194 GLN A O 1
ATOM 1510 N N . GLY A 1 195 ? -38.253 19.956 -24.088 1.00 44.12 195 GLY A N 1
ATOM 1511 C CA . GLY A 1 195 ? -39.200 20.985 -23.658 1.00 44.12 195 GLY A CA 1
ATOM 1512 C C . GLY A 1 195 ? -39.089 21.505 -22.222 1.00 44.12 195 GLY A C 1
ATOM 1513 O O . GLY A 1 195 ? -40.078 21.492 -21.504 1.00 44.12 195 GLY A O 1
ATOM 1514 N N . ALA A 1 196 ? -37.961 22.096 -21.824 1.00 35.75 196 ALA A N 1
ATOM 1515 C CA . ALA A 1 196 ? -37.978 23.099 -20.752 1.00 35.75 196 ALA A CA 1
ATOM 1516 C C . ALA A 1 196 ? -36.848 24.119 -20.925 1.00 35.75 196 ALA A C 1
ATOM 1518 O O . ALA A 1 196 ? -35.666 23.843 -20.734 1.00 35.75 196 ALA A O 1
ATOM 1519 N N . ARG A 1 197 ? -37.237 25.337 -21.298 1.00 47.03 197 ARG A N 1
ATOM 1520 C CA . ARG A 1 197 ? -36.380 26.517 -21.380 1.00 47.03 197 ARG A CA 1
ATOM 1521 C C . ARG A 1 197 ? -35.976 26.909 -19.955 1.00 47.03 197 ARG A C 1
ATOM 1523 O O . ARG A 1 197 ? -36.777 27.521 -19.258 1.00 47.03 197 ARG A O 1
ATOM 1530 N N . LEU A 1 198 ? -34.761 26.570 -19.522 1.00 38.50 198 LEU A N 1
ATOM 1531 C CA . LEU A 1 198 ? -34.205 27.059 -18.259 1.00 38.50 198 LEU A CA 1
ATOM 1532 C C . LEU A 1 198 ? -32.723 27.416 -18.387 1.00 38.50 198 LEU A C 1
ATOM 1534 O O . LEU A 1 198 ? -31.892 26.708 -18.944 1.00 38.50 198 LEU A O 1
ATOM 1538 N N . THR A 1 199 ? -32.468 28.615 -17.894 1.00 43.62 199 THR A N 1
ATOM 1539 C CA . THR A 1 199 ? -31.251 29.412 -17.890 1.00 43.62 199 THR A CA 1
ATOM 1540 C C . THR A 1 199 ? -30.117 28.820 -17.052 1.00 43.62 199 THR A C 1
ATOM 1542 O O . THR A 1 199 ? -30.359 28.240 -15.999 1.00 43.62 199 THR A O 1
ATOM 1545 N N . ARG A 1 200 ? -28.885 29.145 -17.478 1.00 39.97 200 ARG A N 1
ATOM 1546 C CA . ARG A 1 200 ? -27.566 28.917 -16.849 1.00 39.97 200 ARG A CA 1
ATOM 1547 C C . ARG A 1 200 ? -27.016 27.488 -16.919 1.00 39.97 200 ARG A C 1
ATOM 1549 O O . ARG A 1 200 ? -27.134 26.689 -16.001 1.00 39.97 200 ARG A O 1
ATOM 1556 N N . ALA A 1 201 ? -26.277 27.257 -18.003 1.00 33.44 201 ALA A N 1
ATOM 1557 C CA . ALA A 1 201 ? -25.300 26.191 -18.131 1.00 33.44 201 ALA A CA 1
ATOM 1558 C C . ALA A 1 201 ? -24.167 26.367 -17.102 1.00 33.44 201 ALA A C 1
ATOM 1560 O O . ALA A 1 201 ? -23.285 27.208 -17.267 1.00 33.44 201 ALA A O 1
ATOM 1561 N N . THR A 1 202 ? -24.174 25.553 -16.050 1.00 35.12 202 THR A N 1
ATOM 1562 C CA . THR A 1 202 ? -22.937 25.071 -15.432 1.00 35.12 202 THR A CA 1
ATOM 1563 C C . THR A 1 202 ? -22.574 23.762 -16.117 1.00 35.12 202 THR A C 1
ATOM 1565 O O . THR A 1 202 ? -23.305 22.777 -16.061 1.00 35.12 202 THR A O 1
ATOM 1568 N N . THR A 1 203 ? -21.447 23.772 -16.817 1.00 36.62 203 THR A N 1
ATOM 1569 C CA . THR A 1 203 ? -20.873 22.653 -17.565 1.00 36.62 203 THR A CA 1
ATOM 1570 C C . THR A 1 203 ? -20.423 21.550 -16.599 1.00 36.62 203 THR A C 1
ATOM 1572 O O . THR A 1 203 ? -19.247 21.427 -16.261 1.00 36.62 203 THR A O 1
ATOM 1575 N N . VAL A 1 204 ? -21.361 20.737 -16.110 1.00 40.97 204 VAL A N 1
ATOM 1576 C CA . VAL A 1 204 ? -21.033 19.472 -15.446 1.00 40.97 204 VAL A CA 1
ATOM 1577 C C . VAL A 1 204 ? -20.658 18.489 -16.549 1.00 40.97 204 VAL A C 1
ATOM 1579 O O . VAL A 1 204 ? -21.507 18.024 -17.301 1.00 40.97 204 VAL A O 1
ATOM 1582 N N . LYS A 1 205 ? -19.351 18.245 -16.691 1.00 45.47 205 LYS A N 1
ATOM 1583 C CA . LYS A 1 205 ? -18.778 17.255 -17.611 1.00 45.47 205 LYS A CA 1
ATOM 1584 C C . LYS A 1 205 ? -19.524 15.921 -17.488 1.00 45.47 205 LYS A C 1
ATOM 1586 O O . LYS A 1 205 ? -19.688 15.439 -16.369 1.00 45.47 205 LYS A O 1
ATOM 1591 N N . ASN A 1 206 ? -19.898 15.349 -18.637 1.00 50.78 206 ASN A N 1
ATOM 1592 C CA . ASN A 1 206 ? -20.419 13.990 -18.820 1.00 50.78 206 ASN A CA 1
ATOM 1593 C C . ASN A 1 206 ? -19.786 13.008 -17.827 1.00 50.78 206 ASN A C 1
ATOM 1595 O O . ASN A 1 206 ? -18.653 12.566 -18.016 1.00 50.78 206 ASN A O 1
ATOM 1599 N N . ARG A 1 207 ? -20.513 12.673 -16.763 1.00 60.66 207 ARG A N 1
ATOM 1600 C CA . ARG A 1 207 ? -20.236 11.478 -15.973 1.00 60.66 207 ARG A CA 1
ATOM 1601 C C . ARG A 1 207 ? -21.188 10.412 -16.482 1.00 60.66 207 ARG A C 1
ATOM 1603 O O . ARG A 1 207 ? -22.390 10.658 -16.515 1.00 60.66 207 ARG A O 1
ATOM 1610 N N . ASN A 1 208 ? -20.641 9.270 -16.891 1.00 77.19 208 ASN A N 1
ATOM 1611 C CA . ASN A 1 208 ? -21.448 8.104 -17.230 1.00 77.19 208 ASN A CA 1
ATOM 1612 C C . ASN A 1 208 ? -22.365 7.785 -16.044 1.00 77.19 208 ASN A C 1
ATOM 1614 O O . ASN A 1 208 ? -21.886 7.725 -14.909 1.00 77.19 208 ASN A O 1
ATOM 1618 N N . ARG A 1 209 ? -23.662 7.611 -16.298 1.00 78.62 209 ARG A N 1
ATOM 1619 C CA . ARG A 1 209 ? -24.625 7.250 -15.252 1.00 78.62 209 ARG A CA 1
ATOM 1620 C C . ARG A 1 209 ? -24.376 5.821 -14.772 1.00 78.62 209 ARG A C 1
ATOM 1622 O O . ARG A 1 209 ? -24.034 4.958 -15.576 1.00 78.62 209 ARG A O 1
ATOM 1629 N N . ASP A 1 210 ? -24.569 5.549 -13.488 1.00 80.62 210 ASP A N 1
ATOM 1630 C CA . ASP A 1 210 ? -24.434 4.187 -12.957 1.00 80.62 210 ASP A CA 1
ATOM 1631 C C . ASP A 1 210 ? -25.563 3.291 -13.472 1.00 80.62 210 ASP A C 1
ATOM 1633 O O . ASP A 1 210 ? -26.641 3.786 -13.799 1.00 80.62 210 ASP A O 1
ATOM 1637 N N . ILE A 1 211 ? -25.345 1.980 -13.542 1.00 82.00 211 ILE A N 1
ATOM 1638 C CA . ILE A 1 211 ? -26.389 1.017 -13.894 1.00 82.00 211 ILE A CA 1
ATOM 1639 C C . ILE A 1 211 ? -26.818 0.242 -12.650 1.00 82.00 211 ILE A C 1
ATOM 1641 O O . ILE A 1 211 ? -25.994 -0.383 -11.993 1.00 82.00 211 ILE A O 1
ATOM 1645 N N . LEU A 1 212 ? -28.114 0.255 -12.353 1.00 78.62 212 LEU A N 1
ATOM 1646 C CA . LEU A 1 212 ? -28.736 -0.607 -11.355 1.00 78.62 212 LEU A CA 1
ATOM 1647 C C . LEU A 1 212 ? -29.163 -1.913 -12.015 1.00 78.62 212 LEU A C 1
ATOM 1649 O O . LEU A 1 212 ? -29.951 -1.880 -12.963 1.00 78.62 212 LEU A O 1
ATOM 1653 N N . VAL A 1 213 ? -28.709 -3.041 -11.488 1.00 80.62 213 VAL A N 1
ATOM 1654 C CA . VAL A 1 213 ? -29.140 -4.384 -11.886 1.00 80.62 213 VAL A CA 1
ATOM 1655 C C . VAL A 1 213 ? -29.906 -5.000 -10.724 1.00 80.62 213 VAL A C 1
ATOM 1657 O O . VAL A 1 213 ? -29.384 -5.073 -9.618 1.00 80.62 213 VAL A O 1
ATOM 1660 N N . LYS A 1 214 ? -31.144 -5.437 -10.959 1.00 78.25 214 LYS A N 1
ATOM 1661 C CA . LYS A 1 214 ? -31.938 -6.194 -9.984 1.00 78.25 214 LYS A CA 1
ATOM 1662 C C . LYS A 1 214 ? -31.949 -7.663 -10.356 1.00 78.25 214 LYS A C 1
ATOM 1664 O O . LYS A 1 214 ? -32.237 -7.980 -11.513 1.00 78.25 214 LYS A O 1
ATOM 1669 N N . PHE A 1 215 ? -31.739 -8.542 -9.388 1.00 75.25 215 PHE A N 1
ATOM 1670 C CA . PHE A 1 215 ? -31.760 -9.989 -9.598 1.00 75.25 215 PHE A CA 1
ATOM 1671 C C . PHE A 1 215 ? -33.071 -10.626 -9.115 1.00 75.25 215 PHE A C 1
ATOM 1673 O O . PHE A 1 215 ? -33.801 -10.064 -8.301 1.00 75.25 215 PHE A O 1
ATOM 1680 N N . GLY A 1 216 ? -33.439 -11.759 -9.716 1.00 58.00 216 GLY A N 1
ATOM 1681 C CA . GLY A 1 216 ? -34.732 -12.423 -9.518 1.00 58.00 216 GLY A CA 1
ATOM 1682 C C . GLY A 1 216 ? -34.812 -13.362 -8.309 1.00 58.00 216 GLY A C 1
ATOM 1683 O O . GLY A 1 216 ? -35.920 -13.730 -7.918 1.00 58.00 216 GLY A O 1
ATOM 1684 N N . SER A 1 217 ? -33.683 -13.743 -7.706 1.00 55.66 217 SER A N 1
ATOM 1685 C CA . SER A 1 217 ? -33.619 -14.719 -6.610 1.00 55.66 217 SER A CA 1
ATOM 1686 C C . SER A 1 217 ? -32.729 -14.252 -5.458 1.00 55.66 217 SER A C 1
ATOM 1688 O O . SER A 1 217 ? -31.642 -13.735 -5.687 1.00 55.66 217 SER A O 1
ATOM 1690 N N . LYS A 1 218 ? -33.156 -14.553 -4.219 1.00 48.66 218 LYS A N 1
ATOM 1691 C CA . LYS A 1 218 ? -32.364 -14.402 -2.976 1.00 48.66 218 LYS A CA 1
ATOM 1692 C C . LYS A 1 218 ? -31.036 -15.161 -2.992 1.00 48.66 218 LYS A C 1
ATOM 1694 O O . LYS A 1 218 ? -30.151 -14.873 -2.190 1.00 48.66 218 LYS A O 1
ATOM 1699 N N . ASP A 1 219 ? -30.912 -16.127 -3.892 1.00 44.88 219 ASP A N 1
ATOM 1700 C CA . ASP A 1 219 ? -29.658 -16.796 -4.156 1.00 44.88 219 ASP A CA 1
ATOM 1701 C C . ASP A 1 219 ? -28.950 -16.104 -5.318 1.00 44.88 219 ASP A C 1
ATOM 1703 O O . ASP A 1 219 ? -29.333 -16.228 -6.484 1.00 44.88 219 ASP A O 1
ATOM 1707 N N . THR A 1 220 ? -27.849 -15.449 -4.954 1.00 48.66 220 THR A N 1
ATOM 1708 C CA . THR A 1 220 ? -26.654 -15.233 -5.778 1.00 48.66 220 THR A CA 1
ATOM 1709 C C . THR A 1 220 ? -26.799 -14.265 -6.947 1.00 48.66 220 THR A C 1
ATOM 1711 O O . THR A 1 220 ? -27.048 -14.696 -8.068 1.00 48.66 220 THR A O 1
ATOM 1714 N N . VAL A 1 221 ? -26.492 -12.985 -6.706 1.00 45.09 221 VAL A N 1
ATOM 1715 C CA . VAL A 1 221 ? -25.453 -12.315 -7.505 1.00 45.09 221 VAL A CA 1
ATOM 1716 C C . VAL A 1 221 ? -24.570 -11.469 -6.611 1.00 45.09 221 VAL A C 1
ATOM 1718 O O . VAL A 1 221 ? -25.037 -10.638 -5.842 1.00 45.09 221 VAL A O 1
ATOM 1721 N N . ASP A 1 222 ? -23.285 -11.732 -6.748 1.00 55.03 222 ASP A N 1
ATOM 1722 C CA . ASP A 1 222 ? -22.219 -11.319 -5.867 1.00 55.03 222 ASP A CA 1
ATOM 1723 C C . ASP A 1 222 ? -21.604 -10.010 -6.337 1.00 55.03 222 ASP A C 1
ATOM 1725 O O . ASP A 1 222 ? -21.485 -9.753 -7.539 1.00 55.03 222 ASP A O 1
ATOM 1729 N N . LEU A 1 223 ? -21.188 -9.169 -5.391 1.00 50.41 223 LEU A N 1
ATOM 1730 C CA . LEU A 1 223 ? -20.461 -7.958 -5.741 1.00 50.41 223 LEU A CA 1
ATOM 1731 C C . LEU A 1 223 ? -19.086 -8.364 -6.280 1.00 50.41 223 LEU A C 1
ATOM 1733 O O . LEU A 1 223 ? -18.170 -8.669 -5.516 1.00 50.41 223 LEU A O 1
ATOM 1737 N N . ILE A 1 224 ? -18.972 -8.373 -7.607 1.00 54.53 224 ILE A N 1
ATOM 1738 C CA . ILE A 1 224 ? -17.721 -8.564 -8.330 1.00 54.53 224 ILE A CA 1
ATOM 1739 C C . ILE A 1 224 ? -17.192 -7.189 -8.682 1.00 54.53 224 ILE A C 1
ATOM 1741 O O . ILE A 1 224 ? -17.679 -6.524 -9.597 1.00 54.53 224 ILE A O 1
ATOM 1745 N N . ILE A 1 225 ? -16.170 -6.762 -7.954 1.00 57.97 225 ILE A N 1
ATOM 1746 C CA . ILE A 1 225 ? -15.393 -5.593 -8.346 1.00 57.97 225 ILE A CA 1
ATOM 1747 C C . ILE A 1 225 ? -14.184 -6.130 -9.083 1.00 57.97 225 ILE A C 1
ATOM 1749 O O . ILE A 1 225 ? -13.287 -6.711 -8.478 1.00 57.97 225 ILE A O 1
ATOM 1753 N N . ASN A 1 226 ? -14.200 -5.982 -10.405 1.00 54.28 226 ASN A N 1
ATOM 1754 C CA . ASN A 1 226 ? -13.097 -6.374 -11.264 1.00 54.28 226 ASN A CA 1
ATOM 1755 C C . ASN A 1 226 ? -12.376 -5.131 -11.764 1.00 54.28 226 ASN A C 1
ATOM 1757 O O . ASN A 1 226 ? -12.983 -4.216 -12.324 1.00 54.28 226 ASN A O 1
ATOM 1761 N N . LYS A 1 227 ? -11.059 -5.146 -11.618 1.00 61.53 227 LYS A N 1
ATOM 1762 C CA . LYS A 1 227 ? -10.174 -4.238 -12.318 1.00 61.53 227 LYS A CA 1
ATOM 1763 C C . LYS A 1 227 ? -9.434 -5.027 -13.398 1.00 61.53 227 LYS A C 1
ATOM 1765 O O . LYS A 1 227 ? -8.330 -5.504 -13.163 1.00 61.53 227 LYS A O 1
ATOM 1770 N N . SER A 1 228 ? -10.057 -5.165 -14.570 1.00 54.16 228 SER A N 1
ATOM 1771 C CA . SER A 1 228 ? -9.495 -5.901 -15.712 1.00 54.16 228 SER A CA 1
ATOM 1772 C C . SER A 1 228 ? -8.800 -4.972 -16.708 1.00 54.16 228 SER A C 1
ATOM 1774 O O . SER A 1 228 ? -9.256 -3.856 -16.973 1.00 54.16 228 SER A O 1
ATOM 1776 N N . ARG A 1 229 ? -7.697 -5.442 -17.300 1.00 57.75 229 ARG A N 1
ATOM 1777 C CA . ARG A 1 229 ? -6.979 -4.748 -18.372 1.00 57.75 229 ARG A CA 1
ATOM 1778 C C . ARG A 1 229 ? -7.727 -4.879 -19.707 1.00 57.75 229 ARG A C 1
ATOM 1780 O O . ARG A 1 229 ? -7.658 -5.921 -20.354 1.00 57.75 229 ARG A O 1
ATOM 1787 N N . SER A 1 230 ? -8.331 -3.790 -20.192 1.00 49.16 230 SER A N 1
ATOM 1788 C CA . SER A 1 230 ? -8.619 -3.630 -21.627 1.00 49.16 230 SER A CA 1
ATOM 1789 C C . SER A 1 230 ? -8.010 -2.328 -22.156 1.00 49.16 230 SER A C 1
ATOM 1791 O O . SER A 1 230 ? -8.532 -1.231 -21.994 1.00 49.16 230 SER A O 1
ATOM 1793 N N . VAL A 1 231 ? -6.839 -2.450 -22.777 1.00 48.53 231 VAL A N 1
ATOM 1794 C CA . VAL A 1 231 ? -6.283 -1.419 -23.662 1.00 48.53 231 VAL A CA 1
ATOM 1795 C C . VAL A 1 231 ? -6.249 -2.039 -25.051 1.00 48.53 231 VAL A C 1
ATOM 1797 O O . VAL A 1 231 ? -5.931 -3.225 -25.165 1.00 48.53 231 VAL A O 1
ATOM 1800 N N . ALA A 1 232 ? -6.611 -1.257 -26.074 1.00 42.94 232 ALA A N 1
ATOM 1801 C CA . ALA A 1 232 ? -6.697 -1.658 -27.479 1.00 42.94 232 ALA A CA 1
ATOM 1802 C C . ALA A 1 232 ? -5.701 -2.785 -27.835 1.00 42.94 232 ALA A C 1
ATOM 1804 O O . ALA A 1 232 ? -4.492 -2.571 -27.914 1.00 42.94 232 ALA A O 1
ATOM 1805 N N . ASN A 1 233 ? -6.236 -3.998 -28.007 1.00 43.62 233 ASN A N 1
ATOM 1806 C CA . ASN A 1 233 ? -5.552 -5.221 -28.444 1.00 43.62 233 ASN A CA 1
ATOM 1807 C C . ASN A 1 233 ? -4.555 -5.914 -27.491 1.00 43.62 233 ASN A C 1
ATOM 1809 O O . ASN A 1 233 ? -3.826 -6.797 -27.945 1.00 43.62 233 ASN A O 1
ATOM 1813 N N . LYS A 1 234 ? -4.537 -5.630 -26.180 1.00 50.06 234 LYS A N 1
ATOM 1814 C CA . LYS A 1 234 ? -3.805 -6.476 -25.211 1.00 50.06 234 LYS A CA 1
ATOM 1815 C C . LYS A 1 234 ? -4.662 -6.842 -23.998 1.00 50.06 234 LYS A C 1
ATOM 1817 O O . LYS A 1 234 ? -4.903 -6.010 -23.127 1.00 50.06 234 LYS A O 1
ATOM 1822 N N . ARG A 1 235 ? -5.052 -8.122 -23.918 1.00 54.81 235 ARG A N 1
ATOM 1823 C CA . ARG A 1 235 ? -5.491 -8.757 -22.666 1.00 54.81 235 ARG A CA 1
ATOM 1824 C C . ARG A 1 235 ? -4.313 -8.731 -21.694 1.00 54.81 235 ARG A C 1
ATOM 1826 O O . ARG A 1 235 ? -3.202 -9.107 -22.062 1.00 54.81 235 ARG A O 1
ATOM 1833 N N . GLY A 1 236 ? -4.528 -8.281 -20.471 1.00 61.22 236 GLY A N 1
ATOM 1834 C CA . GLY A 1 236 ? -3.576 -8.531 -19.393 1.00 61.22 236 GLY A CA 1
ATOM 1835 C C . GLY A 1 236 ? -4.300 -8.812 -18.097 1.00 61.22 236 GLY A C 1
ATOM 1836 O O . GLY A 1 236 ? -5.505 -9.044 -18.119 1.00 61.22 236 GLY A O 1
ATOM 1837 N N . GLY A 1 237 ? -3.529 -8.836 -17.013 1.00 65.94 237 GLY A N 1
ATOM 1838 C CA . GLY A 1 237 ? -4.009 -9.204 -15.688 1.00 65.94 237 GLY A CA 1
ATOM 1839 C C . GLY A 1 237 ? -5.155 -8.338 -15.164 1.00 65.94 237 GLY A C 1
ATOM 1840 O O . GLY A 1 237 ? -5.658 -7.421 -15.822 1.00 65.94 237 GLY A O 1
ATOM 1841 N N . GLY A 1 238 ? -5.572 -8.693 -13.962 1.00 77.00 238 GLY A N 1
ATOM 1842 C CA . GLY A 1 238 ? -6.573 -7.977 -13.204 1.00 77.00 238 GLY A CA 1
ATOM 1843 C C . GLY A 1 238 ? -6.767 -8.650 -11.863 1.00 77.00 238 GLY A C 1
ATOM 1844 O O . GLY A 1 238 ? -6.506 -9.845 -11.708 1.00 77.00 238 GLY A O 1
ATOM 1845 N N . VAL A 1 239 ? -7.240 -7.877 -10.898 1.00 84.75 239 VAL A N 1
ATOM 1846 C CA . VAL A 1 239 ? -7.682 -8.412 -9.615 1.00 84.75 239 VAL A CA 1
ATOM 1847 C C . VAL A 1 239 ? -9.186 -8.269 -9.497 1.00 84.75 239 VAL A C 1
ATOM 1849 O O . VAL A 1 239 ? -9.776 -7.288 -9.963 1.00 84.75 239 VAL A O 1
ATOM 1852 N N . SER A 1 240 ? -9.806 -9.257 -8.863 1.00 84.06 240 SER A N 1
ATOM 1853 C CA . SER A 1 240 ? -11.219 -9.199 -8.529 1.00 84.06 240 SER A CA 1
ATOM 1854 C C . SER A 1 240 ? -11.475 -9.798 -7.159 1.00 84.06 240 SER A C 1
ATOM 1856 O O . SER A 1 240 ? -10.782 -10.721 -6.732 1.00 84.06 240 SER A O 1
ATOM 1858 N N . LEU A 1 241 ? -12.467 -9.243 -6.469 1.00 84.25 241 LEU A N 1
ATOM 1859 C CA . LEU A 1 241 ? -13.005 -9.812 -5.243 1.00 84.25 241 LEU A CA 1
ATOM 1860 C C . LEU A 1 241 ? -14.456 -10.192 -5.470 1.00 84.25 241 LEU A C 1
ATOM 1862 O O . LEU A 1 241 ? -15.214 -9.447 -6.089 1.00 84.25 241 LEU A O 1
ATOM 1866 N N . TYR A 1 242 ? -14.803 -11.350 -4.929 1.00 83.44 242 TYR A N 1
ATOM 1867 C CA . TYR A 1 242 ? -16.149 -11.880 -4.881 1.00 83.44 242 TYR A CA 1
ATOM 1868 C C . TYR A 1 242 ? -16.627 -11.816 -3.435 1.00 83.44 242 TYR A C 1
ATOM 1870 O O . TYR A 1 242 ? -16.001 -12.399 -2.545 1.00 83.44 242 TYR A O 1
ATOM 1878 N N . ILE A 1 243 ? -17.717 -11.090 -3.191 1.00 81.25 243 ILE A N 1
ATOM 1879 C CA . ILE A 1 243 ? -18.269 -10.916 -1.848 1.00 81.25 243 ILE A CA 1
ATOM 1880 C C . ILE A 1 243 ? -19.700 -11.427 -1.836 1.00 81.25 243 ILE A C 1
ATOM 1882 O O . ILE A 1 243 ? -20.561 -10.916 -2.549 1.00 81.25 243 ILE A O 1
ATOM 1886 N N . LYS A 1 244 ? -19.943 -12.415 -0.972 1.00 79.06 244 LYS A N 1
ATOM 1887 C CA . LYS A 1 244 ? -21.270 -12.982 -0.744 1.00 79.06 244 LYS A CA 1
ATOM 1888 C C . LYS A 1 244 ? -22.199 -11.926 -0.144 1.00 79.06 244 LYS A C 1
ATOM 1890 O O . LYS A 1 244 ? -21.848 -11.332 0.872 1.00 79.06 244 LYS A O 1
ATOM 1895 N N . ASN A 1 245 ? -23.417 -11.793 -0.668 1.00 71.56 245 ASN A N 1
ATOM 1896 C CA . ASN A 1 245 ? -24.402 -10.774 -0.247 1.00 71.56 245 ASN A CA 1
ATOM 1897 C C . ASN A 1 245 ? -24.807 -10.827 1.233 1.00 71.56 245 ASN A C 1
ATOM 1899 O O . ASN A 1 245 ? -25.311 -9.851 1.781 1.00 71.56 245 ASN A O 1
ATOM 1903 N N . SER A 1 246 ? -24.572 -11.953 1.911 1.00 79.25 246 SER A N 1
ATOM 1904 C CA . SER A 1 246 ? -24.740 -12.038 3.367 1.00 79.25 246 SER A CA 1
ATOM 1905 C C . SER A 1 246 ? -23.738 -11.172 4.141 1.00 79.25 246 SER A C 1
ATOM 1907 O O . SER A 1 246 ? -23.873 -11.016 5.353 1.00 79.25 246 SER A O 1
ATOM 1909 N N . LEU A 1 247 ? -22.699 -10.667 3.474 1.00 83.56 247 LEU A N 1
ATOM 1910 C CA . LEU A 1 247 ? -21.701 -9.766 4.024 1.00 83.56 247 LEU A CA 1
ATOM 1911 C C . LEU A 1 247 ? -21.933 -8.364 3.473 1.00 83.56 247 LEU A C 1
ATOM 1913 O O . LEU A 1 247 ? -22.076 -8.153 2.271 1.00 83.56 247 LEU A O 1
ATOM 1917 N N . SER A 1 248 ? -21.924 -7.391 4.372 1.00 85.75 248 SER A N 1
ATOM 1918 C CA . SER A 1 248 ? -21.862 -5.992 3.983 1.00 85.75 248 SER A CA 1
ATOM 1919 C C . SER A 1 248 ? -20.447 -5.665 3.519 1.00 85.75 248 SER A C 1
ATOM 1921 O O . SER A 1 248 ? -19.470 -6.184 4.067 1.00 85.75 248 SER A O 1
ATOM 1923 N N . SER A 1 249 ? -20.330 -4.810 2.505 1.00 88.50 249 SER A N 1
ATOM 1924 C CA . SER A 1 249 ? -19.029 -4.400 1.991 1.00 88.50 249 SER A CA 1
ATOM 1925 C C . SER A 1 249 ? -19.015 -2.974 1.460 1.00 88.50 249 SER A C 1
ATOM 1927 O O . SER A 1 249 ? -20.052 -2.392 1.142 1.00 88.50 249 SER A O 1
ATOM 1929 N N . ARG A 1 250 ? -17.815 -2.397 1.392 1.00 87.06 250 ARG A N 1
ATOM 1930 C CA . ARG A 1 250 ? -17.557 -1.051 0.886 1.00 87.06 250 ARG A CA 1
ATOM 1931 C C . ARG A 1 250 ? -16.214 -1.020 0.172 1.00 87.06 250 ARG A C 1
ATOM 1933 O O . ARG A 1 250 ? -15.215 -1.496 0.704 1.00 87.06 250 ARG A O 1
ATOM 1940 N N . PHE A 1 251 ? -16.189 -0.426 -1.016 1.00 89.12 251 PHE A N 1
ATOM 1941 C CA . PHE A 1 251 ? -14.943 -0.135 -1.718 1.00 89.12 251 PHE A CA 1
ATOM 1942 C C . PHE A 1 251 ? -14.099 0.861 -0.922 1.00 89.12 251 PHE A C 1
ATOM 1944 O O . PHE A 1 251 ? -14.611 1.897 -0.495 1.00 89.12 251 PHE A O 1
ATOM 1951 N N . VAL A 1 252 ? -12.821 0.537 -0.728 1.00 93.31 252 VAL A N 1
ATOM 1952 C CA . VAL A 1 252 ? -11.866 1.411 -0.037 1.00 93.31 252 VAL A CA 1
ATOM 1953 C C . VAL A 1 252 ? -10.998 2.110 -1.069 1.00 93.31 252 VAL A C 1
ATOM 1955 O O . VAL A 1 252 ? -11.105 3.322 -1.235 1.00 93.31 252 VAL A O 1
ATOM 1958 N N . LEU A 1 253 ? -10.177 1.345 -1.790 1.00 93.00 253 LEU A N 1
ATOM 1959 C CA . LEU A 1 253 ? -9.336 1.869 -2.858 1.00 93.00 253 LEU A CA 1
ATOM 1960 C C . LEU A 1 253 ? -8.898 0.769 -3.822 1.00 93.00 253 LEU A C 1
ATOM 1962 O O . LEU A 1 253 ? -9.014 -0.425 -3.553 1.00 93.00 253 LEU A O 1
ATOM 1966 N N . SER A 1 254 ? -8.350 1.187 -4.954 1.00 92.19 254 SER A N 1
ATOM 1967 C CA . SER A 1 254 ? -7.676 0.309 -5.906 1.00 92.19 254 SER A CA 1
ATOM 1968 C C . SER A 1 254 ? -6.463 1.024 -6.470 1.00 92.19 254 SER A C 1
ATOM 1970 O O . SER A 1 254 ? -6.491 2.250 -6.591 1.00 92.19 254 SER A O 1
ATOM 1972 N N . SER A 1 255 ? -5.449 0.276 -6.905 1.00 89.69 255 SER A N 1
ATOM 1973 C CA . SER A 1 255 ? -4.269 0.885 -7.522 1.00 89.69 255 SER A CA 1
ATOM 1974 C C . SER A 1 255 ? -4.642 1.711 -8.761 1.00 89.69 255 SER A C 1
ATOM 1976 O O . SER A 1 255 ? -5.708 1.529 -9.354 1.00 89.69 255 SER A O 1
ATOM 1978 N N . THR A 1 256 ? -3.764 2.594 -9.228 1.00 82.75 256 THR A N 1
ATOM 1979 C CA . THR A 1 256 ? -3.885 3.150 -10.588 1.00 82.75 256 THR A CA 1
ATOM 1980 C C . THR A 1 256 ? -3.213 2.197 -11.576 1.00 82.75 256 THR A C 1
ATOM 1982 O O . THR A 1 256 ? -2.229 1.547 -11.234 1.00 82.75 256 THR A O 1
ATOM 1985 N N . TYR A 1 257 ? -3.752 2.045 -12.789 1.00 77.00 257 TYR A N 1
ATOM 1986 C CA . TYR A 1 257 ? -3.125 1.185 -13.799 1.00 77.00 257 TYR A CA 1
ATOM 1987 C C . TYR A 1 257 ? -1.752 1.730 -14.210 1.00 77.00 257 TYR A C 1
ATOM 1989 O O . TYR A 1 257 ? -1.656 2.858 -14.689 1.00 77.00 257 TYR A O 1
ATOM 1997 N N . MET A 1 258 ? -0.720 0.897 -14.066 1.00 78.12 258 MET A N 1
ATOM 1998 C CA . MET A 1 258 ? 0.624 1.134 -14.585 1.00 78.12 258 MET A CA 1
ATOM 1999 C C . MET A 1 258 ? 1.224 -0.209 -15.035 1.00 78.12 258 MET A C 1
ATOM 2001 O O . MET A 1 258 ? 1.196 -1.161 -14.249 1.00 78.12 258 MET A O 1
ATOM 2005 N N . PRO A 1 259 ? 1.766 -0.319 -16.266 1.00 71.50 259 PRO A N 1
ATOM 2006 C CA . PRO A 1 259 ? 2.529 -1.498 -16.660 1.00 71.50 259 PRO A CA 1
ATOM 2007 C C . PRO A 1 259 ? 3.719 -1.635 -15.701 1.00 71.50 259 PRO A C 1
ATOM 2009 O O . PRO A 1 259 ? 4.372 -0.646 -15.382 1.00 71.50 259 PRO A O 1
ATOM 2012 N N . ASP A 1 260 ? 3.946 -2.841 -15.187 1.00 84.06 260 ASP A N 1
ATOM 2013 C CA . ASP A 1 260 ? 5.026 -3.170 -14.241 1.00 84.06 260 ASP A CA 1
ATOM 2014 C C . ASP A 1 260 ? 4.839 -2.686 -12.795 1.00 84.06 260 ASP A C 1
ATOM 2016 O O . ASP A 1 260 ? 5.804 -2.631 -12.027 1.00 84.06 260 ASP A O 1
ATOM 2020 N N . ARG A 1 261 ? 3.603 -2.397 -12.370 1.00 87.12 261 ARG A N 1
ATOM 2021 C CA . ARG A 1 261 ? 3.277 -2.170 -10.952 1.00 87.12 261 ARG A CA 1
ATOM 2022 C C . ARG A 1 261 ? 2.241 -3.165 -10.427 1.00 87.12 261 ARG A C 1
ATOM 2024 O O . ARG A 1 261 ? 1.470 -3.694 -11.229 1.00 87.12 261 ARG A O 1
ATOM 2031 N N . PRO A 1 262 ? 2.193 -3.390 -9.101 1.00 90.62 262 PRO A N 1
ATOM 2032 C CA . PRO A 1 262 ? 1.148 -4.190 -8.486 1.00 90.62 262 PRO A CA 1
ATOM 2033 C C . PRO A 1 262 ? -0.257 -3.673 -8.814 1.00 90.62 262 PRO A C 1
ATOM 2035 O O . PRO A 1 262 ? -0.572 -2.482 -8.719 1.00 90.62 262 PRO A O 1
ATOM 2038 N N . GLU A 1 263 ? -1.127 -4.600 -9.180 1.00 92.00 263 GLU A N 1
ATOM 2039 C CA . GLU A 1 263 ? -2.556 -4.394 -9.331 1.00 92.00 263 GLU A CA 1
ATOM 2040 C C . GLU A 1 263 ? -3.221 -4.843 -8.027 1.00 92.00 263 GLU A C 1
ATOM 2042 O O . GLU A 1 263 ? -3.028 -5.972 -7.592 1.00 92.00 263 GLU A O 1
ATOM 2047 N N . TYR A 1 264 ? -3.969 -3.965 -7.364 1.00 93.12 264 TYR A N 1
ATOM 2048 C CA . TYR A 1 264 ? -4.638 -4.319 -6.112 1.00 93.12 264 TYR A CA 1
ATOM 2049 C C . TYR A 1 264 ? -5.989 -3.636 -5.957 1.00 93.12 264 TYR A C 1
ATOM 2051 O O . TYR A 1 264 ? -6.257 -2.589 -6.559 1.00 93.12 264 TYR A O 1
ATOM 2059 N N . LEU A 1 265 ? -6.828 -4.264 -5.139 1.00 94.06 265 LEU A N 1
ATOM 2060 C CA . LEU A 1 265 ? -8.171 -3.831 -4.785 1.00 94.06 265 LEU A CA 1
ATOM 2061 C C . LEU A 1 265 ? -8.397 -4.091 -3.296 1.00 94.06 265 LEU A C 1
ATOM 2063 O O . LEU A 1 265 ? -8.237 -5.221 -2.834 1.00 94.06 265 LEU A O 1
ATOM 2067 N N . PHE A 1 266 ? -8.820 -3.054 -2.581 1.00 95.06 266 PHE A N 1
ATOM 2068 C CA . PHE A 1 266 ? -9.140 -3.100 -1.164 1.00 95.06 266 PHE A CA 1
ATOM 2069 C C . PHE A 1 266 ? -10.627 -2.882 -0.924 1.00 95.06 266 PHE A C 1
ATOM 2071 O O . PHE A 1 266 ? -11.232 -1.916 -1.400 1.00 95.06 266 PHE A O 1
ATOM 2078 N N . MET A 1 267 ? -11.190 -3.777 -0.126 1.00 93.94 267 MET A N 1
ATOM 2079 C CA . MET A 1 267 ? -12.583 -3.789 0.279 1.00 93.94 267 MET A CA 1
ATOM 2080 C C . MET A 1 267 ? -12.667 -3.844 1.798 1.00 93.94 267 MET A C 1
ATOM 2082 O O . MET A 1 267 ? -12.004 -4.647 2.446 1.00 93.94 267 MET A O 1
ATOM 2086 N N . GLU A 1 268 ? -13.527 -3.017 2.369 1.00 93.50 268 GLU A N 1
ATOM 2087 C CA . GLU A 1 268 ? -13.987 -3.165 3.741 1.00 93.50 268 GLU A CA 1
ATOM 2088 C C . GLU A 1 268 ? -15.151 -4.159 3.732 1.00 93.50 268 GLU A C 1
ATOM 2090 O O . GLU A 1 268 ? -16.074 -4.013 2.931 1.00 93.50 268 GLU A O 1
ATOM 2095 N N . ILE A 1 269 ? -15.110 -5.171 4.597 1.00 92.06 269 ILE A N 1
ATOM 2096 C CA . ILE A 1 269 ? -16.136 -6.214 4.703 1.00 92.06 269 ILE A CA 1
ATOM 2097 C C . ILE A 1 269 ? -16.524 -6.397 6.170 1.00 92.06 269 ILE A C 1
ATOM 2099 O O . ILE A 1 269 ? -15.675 -6.384 7.062 1.00 92.06 269 ILE A O 1
ATOM 2103 N N . TRP A 1 270 ? -17.820 -6.557 6.436 1.00 91.12 270 TRP A N 1
ATOM 2104 C CA . TRP A 1 270 ? -18.343 -6.812 7.776 1.00 91.12 270 TRP A CA 1
ATOM 2105 C C . TRP A 1 270 ? -19.645 -7.617 7.736 1.00 91.12 270 TRP A C 1
ATOM 2107 O O . TRP A 1 270 ? -20.342 -7.701 6.728 1.00 91.12 270 TRP A O 1
ATOM 2117 N N . HIS A 1 271 ? -19.980 -8.218 8.873 1.00 86.56 271 HIS A N 1
ATOM 2118 C CA . HIS A 1 271 ? -21.298 -8.798 9.127 1.00 86.56 271 HIS A CA 1
ATOM 2119 C C . HIS A 1 271 ? -22.027 -7.914 10.142 1.00 86.56 271 HIS A C 1
ATOM 2121 O O . HIS A 1 271 ? -21.365 -7.241 10.928 1.00 86.56 271 HIS A O 1
ATOM 2127 N N . SER A 1 272 ? -23.362 -7.938 10.174 1.00 73.38 272 SER A N 1
ATOM 2128 C CA . SER A 1 272 ? -24.255 -6.991 10.876 1.00 73.38 272 SER A CA 1
ATOM 2129 C C . SER A 1 272 ? -23.982 -6.736 12.372 1.00 73.38 272 SER A C 1
ATOM 2131 O O . SER A 1 272 ? -24.590 -5.850 12.961 1.00 73.38 272 SER A O 1
ATOM 2133 N N . SER A 1 273 ? -23.089 -7.503 12.997 1.00 60.12 273 SER A N 1
ATOM 2134 C CA . SER A 1 273 ? -22.680 -7.394 14.403 1.00 60.12 273 SER A CA 1
ATOM 2135 C C . SER A 1 273 ? -21.164 -7.522 14.626 1.00 60.12 273 SER A C 1
ATOM 2137 O O . SER A 1 273 ? -20.727 -7.733 15.756 1.00 60.12 273 SER A O 1
ATOM 2139 N N . ARG A 1 274 ? -20.347 -7.460 13.566 1.00 73.31 274 ARG A N 1
ATOM 2140 C CA . ARG A 1 274 ? -18.902 -7.726 13.623 1.00 73.31 274 ARG A CA 1
ATOM 2141 C C . ARG A 1 274 ? -18.072 -6.494 13.286 1.00 73.31 274 ARG A C 1
ATOM 2143 O O . ARG A 1 274 ? -18.523 -5.590 12.590 1.00 73.31 274 ARG A O 1
ATOM 2150 N N . GLN A 1 275 ? -16.836 -6.504 13.780 1.00 84.81 275 GLN A N 1
ATOM 2151 C CA . GLN A 1 275 ? -15.823 -5.519 13.422 1.00 84.81 275 GLN A CA 1
ATOM 2152 C C . GLN A 1 275 ? -15.551 -5.539 11.913 1.00 84.81 275 GLN A C 1
ATOM 2154 O O . GLN A 1 275 ? -15.674 -6.575 11.254 1.00 84.81 275 GLN A O 1
ATOM 2159 N N . LYS A 1 276 ? -15.185 -4.371 11.387 1.00 91.38 276 LYS A N 1
ATOM 2160 C CA . LYS A 1 276 ? -14.801 -4.178 9.990 1.00 91.38 276 LYS A CA 1
ATOM 2161 C C . LYS A 1 276 ? -13.458 -4.846 9.722 1.00 91.38 276 LYS A C 1
ATOM 2163 O O . LYS A 1 276 ? -12.519 -4.675 10.496 1.00 91.38 276 LYS A O 1
ATOM 2168 N N . ILE A 1 277 ? -13.383 -5.578 8.618 1.00 93.62 277 ILE A N 1
ATOM 2169 C CA . ILE A 1 277 ? -12.173 -6.242 8.142 1.00 93.62 277 ILE A CA 1
ATOM 2170 C C . ILE A 1 277 ? -11.781 -5.595 6.819 1.00 93.62 277 ILE A C 1
ATOM 2172 O O . ILE A 1 277 ? -12.620 -5.450 5.929 1.00 93.62 277 ILE A O 1
ATOM 2176 N N . LEU A 1 278 ? -10.513 -5.226 6.681 1.00 95.88 278 LEU A N 1
ATOM 2177 C CA . LEU A 1 278 ? -9.946 -4.818 5.404 1.00 95.88 278 LEU A CA 1
ATOM 2178 C C . LEU A 1 278 ? -9.459 -6.063 4.661 1.00 95.88 278 LEU A C 1
ATOM 2180 O O . LEU A 1 278 ? -8.602 -6.787 5.163 1.00 95.88 278 LEU A O 1
ATOM 2184 N N . ILE A 1 279 ? -9.989 -6.307 3.466 1.00 95.50 279 ILE A N 1
ATOM 2185 C CA . ILE A 1 279 ? -9.524 -7.360 2.563 1.00 95.50 279 ILE A CA 1
ATOM 2186 C C . ILE A 1 279 ? -8.883 -6.711 1.341 1.00 95.50 279 ILE A C 1
ATOM 2188 O O . ILE A 1 279 ? -9.531 -5.947 0.627 1.00 95.50 279 ILE A O 1
ATOM 2192 N N . GLY A 1 280 ? -7.616 -7.028 1.097 1.00 95.06 280 GLY A N 1
ATOM 2193 C CA . GLY A 1 280 ? -6.870 -6.627 -0.088 1.00 95.06 280 GLY A CA 1
ATOM 2194 C C . GLY A 1 280 ? -6.564 -7.825 -0.969 1.00 95.06 280 GLY A C 1
ATOM 2195 O O . GLY A 1 280 ? -5.947 -8.782 -0.508 1.00 95.06 280 GLY A O 1
ATOM 2196 N N . THR A 1 281 ? -6.953 -7.767 -2.241 1.00 94.50 281 THR A N 1
ATOM 2197 C CA . THR A 1 281 ? -6.414 -8.675 -3.258 1.00 94.50 281 THR A CA 1
ATOM 2198 C C . THR A 1 281 ? -5.285 -7.984 -4.015 1.00 94.50 281 THR A C 1
ATOM 2200 O O . THR A 1 281 ? -5.429 -6.825 -4.407 1.00 94.50 281 THR A O 1
ATOM 2203 N N . VAL A 1 282 ? -4.160 -8.671 -4.196 1.00 93.88 282 VAL A N 1
ATOM 2204 C CA . VAL A 1 282 ? -2.958 -8.133 -4.838 1.00 93.88 282 VAL A CA 1
ATOM 2205 C C . VAL A 1 282 ? -2.475 -9.100 -5.914 1.00 93.88 282 VAL A C 1
ATOM 2207 O O . VAL A 1 282 ? -2.263 -10.280 -5.656 1.00 93.88 282 VAL A O 1
ATOM 2210 N N . TYR A 1 283 ? -2.262 -8.582 -7.117 1.00 92.69 283 TYR A N 1
ATOM 2211 C CA . TYR A 1 283 ? -1.536 -9.237 -8.192 1.00 92.69 283 TYR A CA 1
ATOM 2212 C C . TYR A 1 283 ? -0.296 -8.413 -8.516 1.00 92.69 283 TYR A C 1
ATOM 2214 O O . TYR A 1 283 ? -0.396 -7.266 -8.950 1.00 92.69 283 TYR A O 1
ATOM 2222 N N . ASN A 1 284 ? 0.885 -8.981 -8.323 1.00 91.69 284 ASN A N 1
ATOM 2223 C CA . ASN A 1 284 ? 2.131 -8.322 -8.681 1.00 91.69 284 ASN A CA 1
ATOM 2224 C C . ASN A 1 284 ? 2.681 -8.952 -9.972 1.00 91.69 284 ASN A C 1
ATOM 2226 O O . ASN A 1 284 ? 3.007 -10.140 -9.980 1.00 91.69 284 ASN A O 1
ATOM 2230 N N . PRO A 1 285 ? 2.773 -8.196 -11.084 1.00 88.81 285 PRO A N 1
ATOM 2231 C CA . PRO A 1 285 ? 3.260 -8.737 -12.347 1.00 88.81 285 PRO A CA 1
ATOM 2232 C C . PRO A 1 285 ? 4.696 -9.280 -12.233 1.00 88.81 285 PRO A C 1
ATOM 2234 O O . PRO A 1 285 ? 5.521 -8.663 -11.556 1.00 88.81 285 PRO A O 1
ATOM 2237 N N . PRO A 1 286 ? 5.068 -10.342 -12.975 1.00 86.31 286 PRO A N 1
ATOM 2238 C CA . PRO A 1 286 ? 6.410 -10.934 -12.905 1.00 86.31 286 PRO A CA 1
ATOM 2239 C C . PRO A 1 286 ? 7.558 -9.940 -13.155 1.00 86.31 286 PRO A C 1
ATOM 2241 O O . PRO A 1 286 ? 8.625 -10.039 -12.545 1.00 86.31 286 PRO A O 1
ATOM 2244 N N . ALA A 1 287 ? 7.337 -8.946 -14.021 1.00 84.75 287 ALA A N 1
ATOM 2245 C CA . ALA A 1 287 ? 8.315 -7.904 -14.337 1.00 84.75 287 ALA A CA 1
ATOM 2246 C C . ALA A 1 287 ? 8.428 -6.809 -13.258 1.00 84.75 287 ALA A C 1
ATOM 2248 O O . ALA A 1 287 ? 9.418 -6.079 -13.231 1.00 84.75 287 ALA A O 1
ATOM 2249 N N . SER A 1 288 ? 7.455 -6.699 -12.349 1.00 85.88 288 SER A N 1
ATOM 2250 C CA . SER A 1 288 ? 7.421 -5.632 -11.352 1.00 85.88 288 SER A CA 1
ATOM 2251 C C . SER A 1 288 ? 8.441 -5.861 -10.240 1.00 85.88 288 SER A C 1
ATOM 2253 O O . SER A 1 288 ? 8.542 -6.956 -9.686 1.00 85.88 288 SER A O 1
ATOM 2255 N N . GLN A 1 289 ? 9.210 -4.821 -9.920 1.00 83.62 289 GLN A N 1
ATOM 2256 C CA . GLN A 1 289 ? 10.277 -4.852 -8.911 1.00 83.62 289 GLN A CA 1
ATOM 2257 C C . GLN A 1 289 ? 9.955 -4.014 -7.666 1.00 83.62 289 GLN A C 1
ATOM 2259 O O . GLN A 1 289 ? 10.745 -4.011 -6.727 1.00 83.62 289 GLN A O 1
ATOM 2264 N N . SER A 1 290 ? 8.842 -3.276 -7.664 1.00 87.19 290 SER A N 1
ATOM 2265 C CA . SER A 1 290 ? 8.532 -2.287 -6.629 1.00 87.19 290 SER A CA 1
ATOM 2266 C C . SER A 1 290 ? 7.161 -2.544 -6.018 1.00 87.19 290 SER A C 1
ATOM 2268 O O . SER A 1 290 ? 6.176 -2.721 -6.734 1.00 87.19 290 SER A O 1
ATOM 2270 N N . LEU A 1 291 ? 7.113 -2.513 -4.686 1.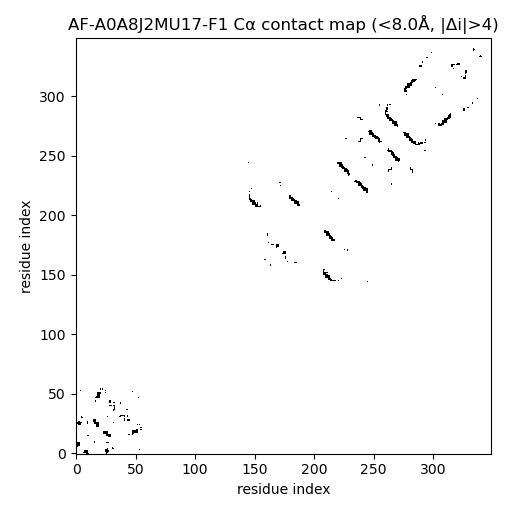00 90.81 291 LEU A N 1
ATOM 2271 C CA . LEU A 1 291 ? 5.893 -2.568 -3.880 1.00 90.81 291 LEU A CA 1
ATOM 2272 C C . LEU A 1 291 ? 5.594 -1.223 -3.195 1.00 90.81 291 LEU A C 1
ATOM 2274 O O . LEU A 1 291 ? 4.681 -1.144 -2.385 1.00 90.81 291 LEU A O 1
ATOM 2278 N N . GLU A 1 292 ? 6.327 -0.158 -3.530 1.00 90.88 292 GLU A N 1
ATOM 2279 C CA . GLU A 1 292 ? 6.270 1.131 -2.820 1.00 90.88 292 GLU A CA 1
ATOM 2280 C C . GLU A 1 292 ? 4.875 1.763 -2.833 1.00 90.88 292 GLU A C 1
ATOM 2282 O O . GLU A 1 292 ? 4.429 2.287 -1.821 1.00 90.88 292 GLU A O 1
ATOM 2287 N N . LEU A 1 293 ? 4.160 1.691 -3.963 1.00 90.75 293 LEU A N 1
ATOM 2288 C CA . LEU A 1 293 ? 2.789 2.210 -4.031 1.00 90.75 293 LEU A CA 1
ATOM 2289 C C . LEU A 1 293 ? 1.822 1.404 -3.167 1.00 90.75 293 LEU A C 1
ATOM 2291 O O . LEU A 1 293 ? 0.967 1.983 -2.508 1.00 90.75 293 LEU A O 1
ATOM 2295 N N . LEU A 1 294 ? 1.964 0.076 -3.182 1.00 93.25 294 LEU A N 1
ATOM 2296 C CA . LEU A 1 294 ? 1.152 -0.794 -2.343 1.00 93.25 294 LEU A CA 1
ATOM 2297 C C . LEU A 1 294 ? 1.405 -0.472 -0.867 1.00 93.25 294 LEU A C 1
ATOM 2299 O O . LEU A 1 294 ? 0.453 -0.367 -0.105 1.00 93.25 294 LEU A O 1
ATOM 2303 N N . GLN A 1 295 ? 2.670 -0.284 -0.486 1.00 93.75 295 GLN A N 1
ATOM 2304 C CA . GLN A 1 295 ? 3.050 0.098 0.869 1.00 93.75 295 GLN A CA 1
ATOM 2305 C C . GLN A 1 295 ? 2.467 1.458 1.261 1.00 93.75 295 GLN A C 1
ATOM 2307 O O . GLN A 1 295 ? 1.828 1.547 2.299 1.00 93.75 295 GLN A O 1
ATOM 2312 N N . ALA A 1 296 ? 2.620 2.485 0.421 1.00 93.31 296 ALA A N 1
ATOM 2313 C CA . ALA A 1 296 ? 2.108 3.823 0.707 1.00 93.31 296 ALA A CA 1
ATOM 2314 C C . ALA A 1 296 ? 0.581 3.841 0.890 1.00 93.31 296 ALA A C 1
ATOM 2316 O O . ALA A 1 296 ? 0.078 4.482 1.810 1.00 93.31 296 ALA A O 1
ATOM 2317 N N . ASP A 1 297 ? -0.153 3.110 0.045 1.00 95.12 297 ASP A N 1
ATOM 2318 C CA . ASP A 1 297 ? -1.607 2.996 0.176 1.00 95.12 297 ASP A CA 1
ATOM 2319 C C . ASP A 1 297 ? -2.001 2.201 1.434 1.00 95.12 297 ASP A C 1
ATOM 2321 O O . ASP A 1 297 ? -2.985 2.540 2.089 1.00 95.12 297 ASP A O 1
ATOM 2325 N N . LEU A 1 298 ? -1.240 1.159 1.796 1.00 94.81 298 LEU A N 1
ATOM 2326 C CA . LEU A 1 298 ? -1.452 0.387 3.025 1.00 94.81 298 LEU A CA 1
ATOM 2327 C C . LEU A 1 298 ? -1.176 1.214 4.286 1.00 94.81 298 LEU A C 1
ATOM 2329 O O . LEU A 1 298 ? -1.975 1.148 5.217 1.00 94.81 298 LEU A O 1
ATOM 2333 N N . ASP A 1 299 ? -0.105 2.007 4.305 1.00 92.50 299 ASP A N 1
ATOM 2334 C CA . ASP A 1 299 ? 0.252 2.891 5.423 1.00 92.50 299 ASP A CA 1
ATOM 2335 C C . ASP A 1 299 ? -0.875 3.890 5.744 1.00 92.50 299 ASP A C 1
ATOM 2337 O O . ASP A 1 299 ? -1.123 4.188 6.913 1.00 92.50 299 ASP A O 1
ATOM 2341 N N . ASP A 1 300 ? -1.588 4.375 4.722 1.00 93.12 300 ASP A N 1
ATOM 2342 C CA . ASP A 1 300 ? -2.714 5.303 4.888 1.00 93.12 300 ASP A CA 1
ATOM 2343 C C . ASP A 1 300 ? -3.974 4.597 5.417 1.00 93.12 300 ASP A C 1
ATOM 2345 O O . ASP A 1 300 ? -4.648 5.094 6.320 1.00 93.12 300 ASP A O 1
ATOM 2349 N N . ILE A 1 301 ? -4.300 3.406 4.897 1.00 94.94 301 ILE A N 1
ATOM 2350 C CA . ILE A 1 301 ? -5.573 2.747 5.231 1.00 94.94 301 ILE A CA 1
ATOM 2351 C C . ILE A 1 301 ? -5.510 1.830 6.449 1.00 94.94 301 ILE A C 1
ATOM 2353 O O . ILE A 1 301 ? -6.496 1.751 7.184 1.00 94.94 301 ILE A O 1
ATOM 2357 N N . MET A 1 302 ? -4.406 1.111 6.670 1.00 93.81 302 MET A N 1
ATOM 2358 C CA . MET A 1 302 ? -4.308 0.074 7.705 1.00 93.81 302 MET A CA 1
ATOM 2359 C C . MET A 1 302 ? -4.568 0.581 9.130 1.00 93.81 302 MET A C 1
ATOM 2361 O O . MET A 1 302 ? -5.243 -0.142 9.865 1.00 93.81 302 MET A O 1
ATOM 2365 N N . PRO A 1 303 ? -4.153 1.800 9.540 1.00 93.44 303 PRO A N 1
ATOM 2366 C CA . PRO A 1 303 ? -4.424 2.311 10.888 1.00 93.44 303 PRO A CA 1
ATOM 2367 C C . PRO A 1 303 ? -5.914 2.381 11.260 1.00 93.44 303 PRO A C 1
ATOM 2369 O O . PRO A 1 303 ? -6.257 2.461 12.439 1.00 93.44 303 PRO A O 1
ATOM 2372 N N . HIS A 1 304 ? -6.814 2.345 10.273 1.00 91.38 304 HIS A N 1
ATOM 2373 C CA . HIS A 1 304 ? -8.261 2.366 10.484 1.00 91.38 304 HIS A CA 1
ATOM 2374 C C . HIS A 1 304 ? -8.882 0.982 10.724 1.00 91.38 304 HIS A C 1
ATOM 2376 O O . HIS A 1 304 ? -10.082 0.897 10.998 1.00 91.38 304 HIS A O 1
ATOM 2382 N N . TYR A 1 305 ? -8.098 -0.096 10.631 1.00 92.19 305 TYR A N 1
ATOM 2383 C CA . TYR A 1 305 ? -8.593 -1.466 10.716 1.00 92.19 305 TYR A CA 1
ATOM 2384 C C . TYR A 1 305 ? -7.792 -2.292 11.717 1.00 92.19 305 TYR A C 1
ATOM 2386 O O . TYR A 1 305 ? -6.574 -2.391 11.652 1.00 92.19 305 TYR A O 1
ATOM 2394 N N . VAL A 1 306 ? -8.510 -2.964 12.617 1.00 89.50 306 VAL A N 1
ATOM 2395 C CA . VAL A 1 306 ? -7.917 -3.936 13.551 1.00 89.50 306 VAL A CA 1
ATOM 2396 C C . VAL A 1 306 ? -7.553 -5.237 12.828 1.00 89.50 306 VAL A C 1
ATOM 2398 O O . VAL A 1 306 ? -6.606 -5.926 13.201 1.00 89.50 306 VAL A O 1
ATOM 2401 N N . HIS A 1 307 ? -8.314 -5.585 11.789 1.00 91.00 307 HIS A N 1
ATOM 2402 C CA . HIS A 1 307 ? -8.154 -6.819 11.032 1.00 91.00 307 HIS A CA 1
ATOM 2403 C C . HIS A 1 307 ? -7.899 -6.507 9.561 1.00 91.00 307 HIS A C 1
ATOM 2405 O O . HIS A 1 307 ? -8.748 -5.916 8.890 1.00 91.00 307 HIS A O 1
ATOM 2411 N N . VAL A 1 308 ? -6.741 -6.945 9.069 1.00 94.56 308 VAL A N 1
ATOM 2412 C CA . VAL A 1 308 ? -6.299 -6.764 7.685 1.00 94.56 308 VAL A CA 1
ATOM 2413 C C . VAL A 1 308 ? -5.913 -8.124 7.115 1.00 94.56 308 VAL A C 1
ATOM 2415 O O . VAL A 1 308 ? -5.143 -8.861 7.726 1.00 94.56 308 VAL A O 1
ATOM 2418 N N . ILE A 1 309 ? -6.461 -8.461 5.951 1.00 94.69 309 ILE A N 1
ATOM 2419 C CA . ILE A 1 309 ? -6.157 -9.689 5.217 1.00 94.69 309 ILE A CA 1
ATOM 2420 C C . ILE A 1 309 ? -5.698 -9.293 3.820 1.00 94.69 309 ILE A C 1
ATOM 2422 O O . ILE A 1 309 ? -6.470 -8.717 3.055 1.00 94.69 309 ILE A O 1
ATOM 2426 N N . LEU A 1 310 ? -4.456 -9.629 3.480 1.00 94.19 310 LEU A N 1
ATOM 2427 C CA . LEU A 1 310 ? -3.917 -9.478 2.132 1.00 94.19 310 LEU A CA 1
ATOM 2428 C C . LEU A 1 310 ? -3.765 -10.852 1.492 1.00 94.19 310 LEU A C 1
ATOM 2430 O O . LEU A 1 310 ? -3.245 -11.774 2.116 1.00 94.19 310 LEU A O 1
ATOM 2434 N N . LEU A 1 311 ? -4.222 -10.990 0.253 1.00 93.56 311 LEU A N 1
ATOM 2435 C CA . LEU A 1 311 ? -4.183 -12.246 -0.490 1.00 93.56 311 LEU A CA 1
ATOM 2436 C C . LEU A 1 311 ? -3.954 -12.004 -1.981 1.00 93.56 311 LEU A C 1
ATOM 2438 O O . LEU A 1 311 ? -4.282 -10.945 -2.505 1.00 93.56 311 LEU A O 1
ATOM 2442 N N . GLY A 1 312 ? -3.435 -13.004 -2.683 1.00 90.88 312 GLY A N 1
ATOM 2443 C CA . GLY A 1 312 ? -3.300 -12.981 -4.137 1.00 90.88 312 GLY A CA 1
ATOM 2444 C C . GLY A 1 312 ? -1.950 -13.496 -4.616 1.00 90.88 312 GLY A C 1
ATOM 2445 O O . GLY A 1 312 ? -1.191 -14.089 -3.851 1.00 90.88 312 GLY A O 1
ATOM 2446 N N . ASP A 1 313 ? -1.679 -13.301 -5.903 1.00 89.88 313 ASP A N 1
ATOM 2447 C CA . ASP A 1 313 ? -0.449 -13.752 -6.546 1.00 89.88 313 ASP A CA 1
ATOM 2448 C C . ASP A 1 313 ? 0.571 -12.613 -6.597 1.00 89.88 313 ASP A C 1
ATOM 2450 O O . ASP A 1 313 ? 0.508 -11.703 -7.427 1.00 89.88 313 ASP A O 1
ATOM 2454 N N . LEU A 1 314 ? 1.539 -12.674 -5.688 1.00 89.69 314 LEU A N 1
ATOM 2455 C CA . LEU A 1 314 ? 2.610 -11.692 -5.625 1.00 89.69 314 LEU A CA 1
ATOM 2456 C C . LEU A 1 314 ? 3.740 -11.976 -6.633 1.00 89.69 314 LEU A C 1
ATOM 2458 O O . LEU A 1 314 ? 4.606 -11.122 -6.812 1.00 89.69 314 LEU A O 1
ATOM 2462 N N . ASN A 1 315 ? 3.786 -13.143 -7.287 1.00 90.12 315 ASN A N 1
ATOM 2463 C CA . ASN A 1 315 ? 4.944 -13.572 -8.084 1.00 90.12 315 ASN A CA 1
ATOM 2464 C C . ASN A 1 315 ? 6.292 -13.352 -7.353 1.00 90.12 315 ASN A C 1
ATOM 2466 O O . ASN A 1 315 ? 7.279 -12.894 -7.942 1.00 90.12 315 ASN A O 1
ATOM 2470 N N . ILE A 1 316 ? 6.323 -13.634 -6.044 1.00 89.19 316 ILE A N 1
ATOM 2471 C CA . ILE A 1 316 ? 7.515 -13.540 -5.192 1.00 89.19 316 ILE A CA 1
ATOM 2472 C C . ILE A 1 316 ? 7.860 -14.939 -4.705 1.00 89.19 316 ILE A C 1
ATOM 2474 O O . ILE A 1 316 ? 7.067 -15.589 -4.028 1.00 89.19 316 ILE A O 1
ATOM 2478 N N . ASP A 1 317 ? 9.064 -15.390 -5.043 1.00 86.38 317 ASP A N 1
ATOM 2479 C CA . ASP A 1 317 ? 9.575 -16.671 -4.578 1.00 86.38 317 ASP A CA 1
ATOM 2480 C C . ASP A 1 317 ? 10.095 -16.546 -3.141 1.00 86.38 317 ASP A C 1
ATOM 2482 O O . ASP A 1 317 ? 11.182 -16.014 -2.889 1.00 86.38 317 ASP A O 1
ATOM 2486 N N . MET A 1 318 ? 9.307 -17.040 -2.188 1.00 83.25 318 MET A N 1
ATOM 2487 C CA . MET A 1 318 ? 9.671 -17.038 -0.771 1.00 83.25 318 MET A CA 1
ATOM 2488 C C . MET A 1 318 ? 10.701 -18.120 -0.413 1.00 83.25 318 MET A C 1
ATOM 2490 O O . MET A 1 318 ? 11.356 -17.997 0.620 1.00 83.25 318 MET A O 1
ATOM 2494 N N . ASN A 1 319 ? 10.919 -19.131 -1.264 1.00 78.44 319 ASN A N 1
ATOM 2495 C CA . ASN A 1 319 ? 11.922 -20.175 -1.020 1.00 78.44 319 ASN A CA 1
ATOM 2496 C C . ASN A 1 319 ? 13.352 -19.667 -1.260 1.00 78.44 319 ASN A C 1
ATOM 2498 O O . ASN A 1 319 ? 14.310 -20.201 -0.705 1.00 78.44 319 ASN A O 1
ATOM 2502 N N . ALA A 1 320 ? 13.498 -18.603 -2.053 1.00 69.94 320 ALA A N 1
ATOM 2503 C CA . ALA A 1 320 ? 14.769 -17.956 -2.363 1.00 69.94 320 ALA A CA 1
ATOM 2504 C C . ALA A 1 320 ? 15.015 -16.672 -1.545 1.00 69.94 320 ALA A C 1
ATOM 2506 O O . ALA A 1 320 ? 15.778 -15.808 -1.983 1.00 69.94 320 ALA A O 1
ATOM 2507 N N . ALA A 1 321 ? 14.371 -16.508 -0.380 1.00 64.19 321 ALA A N 1
ATOM 2508 C CA . ALA A 1 321 ? 14.339 -15.238 0.354 1.00 64.19 321 ALA A CA 1
ATOM 2509 C C . ALA A 1 321 ? 15.726 -14.624 0.630 1.00 64.19 321 ALA A C 1
ATOM 2511 O O . ALA A 1 321 ? 15.905 -13.422 0.465 1.00 64.19 321 ALA A O 1
ATOM 2512 N N . SER A 1 322 ? 16.741 -15.436 0.940 1.00 64.56 322 SER A N 1
ATOM 2513 C CA . SER A 1 322 ? 18.105 -14.947 1.195 1.00 64.56 322 SER A CA 1
ATOM 2514 C C . SER A 1 322 ? 18.839 -14.427 -0.052 1.00 64.56 322 SER A C 1
ATOM 2516 O O . SER A 1 322 ? 19.784 -13.653 0.085 1.00 64.56 322 SER A O 1
ATOM 2518 N N . ALA A 1 323 ? 18.411 -14.809 -1.260 1.00 70.38 323 ALA A N 1
ATOM 2519 C CA . ALA A 1 323 ? 19.061 -14.452 -2.525 1.00 70.38 323 ALA A CA 1
ATOM 2520 C C . ALA A 1 323 ? 18.212 -13.528 -3.420 1.00 70.38 323 ALA A C 1
ATOM 2522 O O . ALA A 1 323 ? 18.742 -12.902 -4.340 1.00 70.38 323 ALA A O 1
ATOM 2523 N N . ASN A 1 324 ? 16.903 -13.424 -3.171 1.00 82.00 324 ASN A N 1
ATOM 2524 C CA . ASN A 1 324 ? 15.980 -12.676 -4.015 1.00 82.00 324 ASN A CA 1
ATOM 2525 C C . ASN A 1 324 ? 15.610 -11.323 -3.393 1.00 82.00 324 ASN A C 1
ATOM 2527 O O . ASN A 1 324 ? 14.915 -11.235 -2.380 1.00 82.00 324 ASN A O 1
ATOM 2531 N N . ARG A 1 325 ? 16.026 -10.241 -4.061 1.00 85.12 325 ARG A N 1
ATOM 2532 C CA . ARG A 1 325 ? 15.721 -8.861 -3.661 1.00 85.12 325 ARG A CA 1
ATOM 2533 C C . ARG A 1 325 ? 14.220 -8.615 -3.471 1.00 85.12 325 ARG A C 1
ATOM 2535 O O . ARG A 1 325 ? 13.859 -7.913 -2.534 1.00 85.12 325 ARG A O 1
ATOM 2542 N N . LYS A 1 326 ? 13.351 -9.179 -4.322 1.00 86.50 326 LYS A N 1
ATOM 2543 C CA . LYS A 1 326 ? 11.894 -8.982 -4.206 1.00 86.50 326 LYS A CA 1
ATOM 2544 C C . LYS A 1 326 ? 11.342 -9.581 -2.918 1.00 86.50 326 LYS A C 1
ATOM 2546 O O . LYS A 1 326 ? 10.512 -8.959 -2.266 1.00 86.50 326 LYS A O 1
ATOM 2551 N N . SER A 1 327 ? 11.830 -10.759 -2.547 1.00 89.00 327 SER A N 1
ATOM 2552 C CA . SER A 1 327 ? 11.421 -11.458 -1.330 1.00 89.00 327 SER A CA 1
ATOM 2553 C C . SER A 1 327 ? 11.841 -10.681 -0.086 1.00 89.00 327 SER A C 1
ATOM 2555 O O . SER A 1 327 ? 11.035 -10.519 0.822 1.00 89.00 327 SER A O 1
ATOM 2557 N N . ASN A 1 328 ? 13.047 -10.103 -0.085 1.00 88.88 328 ASN A N 1
ATOM 2558 C CA . ASN A 1 328 ? 13.500 -9.228 1.000 1.00 88.88 328 ASN A CA 1
ATOM 2559 C C . ASN A 1 328 ? 12.651 -7.957 1.126 1.00 88.88 328 ASN A C 1
ATOM 2561 O O . ASN A 1 328 ? 12.217 -7.637 2.226 1.00 88.88 328 ASN A O 1
ATOM 2565 N N . ILE A 1 329 ? 12.355 -7.278 0.010 1.00 89.69 329 ILE A N 1
ATOM 2566 C CA . ILE A 1 329 ? 11.480 -6.089 0.005 1.00 89.69 329 ILE A CA 1
ATOM 2567 C C . ILE A 1 329 ? 10.091 -6.435 0.553 1.00 89.69 329 ILE A C 1
ATOM 2569 O O . ILE A 1 329 ? 9.511 -5.675 1.322 1.00 89.69 329 ILE A O 1
ATOM 2573 N N . PHE A 1 330 ? 9.546 -7.588 0.170 1.00 90.88 330 PHE A N 1
ATOM 2574 C CA . PHE A 1 330 ? 8.240 -8.017 0.652 1.00 90.88 330 PHE A CA 1
ATOM 2575 C C . PHE A 1 330 ? 8.242 -8.372 2.143 1.00 90.88 330 PHE A C 1
ATOM 2577 O O . PHE A 1 330 ? 7.330 -7.970 2.860 1.00 90.88 330 PHE A O 1
ATOM 2584 N N . LEU A 1 331 ? 9.276 -9.063 2.632 1.00 90.81 331 LEU A N 1
ATOM 2585 C CA . LEU A 1 331 ? 9.436 -9.348 4.061 1.00 90.81 331 LEU A CA 1
ATOM 2586 C C . LEU A 1 331 ? 9.596 -8.069 4.889 1.00 90.81 331 LEU A C 1
ATOM 2588 O O . LEU A 1 331 ? 9.021 -7.974 5.971 1.00 90.81 331 LEU A O 1
ATOM 2592 N N . GLU A 1 332 ? 10.335 -7.085 4.377 1.00 90.50 332 GLU A N 1
ATOM 2593 C CA . GLU A 1 332 ? 10.471 -5.766 4.998 1.00 90.50 332 GLU A CA 1
ATOM 2594 C C . GLU A 1 332 ? 9.118 -5.050 5.072 1.00 90.50 332 GLU A C 1
ATOM 2596 O O . GLU A 1 332 ? 8.725 -4.621 6.154 1.00 90.50 332 GLU A O 1
ATOM 2601 N N . LEU A 1 333 ? 8.356 -5.021 3.972 1.00 91.25 333 LEU A N 1
ATOM 2602 C CA . LEU A 1 333 ? 6.992 -4.481 3.943 1.00 91.25 333 LEU A CA 1
ATOM 2603 C C . LEU A 1 333 ? 6.103 -5.152 4.996 1.00 91.25 333 LEU A C 1
ATOM 2605 O O . LEU A 1 333 ? 5.427 -4.463 5.760 1.00 91.25 333 LEU A O 1
ATOM 2609 N N . CYS A 1 334 ? 6.114 -6.487 5.074 1.00 90.56 334 CYS A N 1
ATOM 2610 C CA . CYS A 1 334 ? 5.344 -7.210 6.085 1.00 90.56 334 CYS A CA 1
ATOM 2611 C C . CYS A 1 334 ? 5.777 -6.831 7.507 1.00 90.56 334 CYS A C 1
ATOM 2613 O O . CYS A 1 334 ? 4.922 -6.580 8.354 1.00 90.56 334 CYS A O 1
ATOM 2615 N N . GLY A 1 335 ? 7.086 -6.739 7.756 1.00 89.31 335 GLY A N 1
ATOM 2616 C CA . GLY A 1 335 ? 7.640 -6.338 9.047 1.00 89.31 335 GLY A CA 1
ATOM 2617 C C . GLY A 1 335 ? 7.239 -4.920 9.455 1.00 89.31 335 GLY A C 1
ATOM 2618 O O . GLY A 1 335 ? 6.802 -4.713 10.585 1.00 89.31 335 GLY A O 1
ATOM 2619 N N . CYS A 1 336 ? 7.325 -3.957 8.535 1.00 89.12 336 CYS A N 1
ATOM 2620 C CA . CYS A 1 336 ? 6.935 -2.565 8.771 1.00 89.12 336 CYS A CA 1
ATOM 2621 C C . CYS A 1 336 ? 5.443 -2.419 9.086 1.00 89.12 336 CYS A C 1
ATOM 2623 O O . CYS A 1 336 ? 5.075 -1.635 9.957 1.00 89.12 336 CYS A O 1
ATOM 2625 N N . LEU A 1 337 ? 4.595 -3.195 8.409 1.00 87.94 337 LEU A N 1
ATOM 2626 C CA . LEU A 1 337 ? 3.139 -3.135 8.554 1.00 87.94 337 LEU A CA 1
ATOM 2627 C C . LEU A 1 337 ? 2.589 -4.063 9.650 1.00 87.94 337 LEU A C 1
ATOM 2629 O O . LEU A 1 337 ? 1.376 -4.138 9.840 1.00 87.94 337 LEU A O 1
ATOM 2633 N N . GLY A 1 338 ? 3.453 -4.803 10.355 1.00 90.25 338 GLY A N 1
ATOM 2634 C CA . GLY A 1 338 ? 3.032 -5.796 11.348 1.00 90.25 338 GLY A CA 1
ATOM 2635 C C . GLY A 1 338 ? 2.207 -6.945 10.754 1.00 90.25 338 GLY A C 1
ATOM 2636 O O . GLY A 1 338 ? 1.398 -7.554 11.454 1.00 90.25 338 GLY A O 1
ATOM 2637 N N . LEU A 1 339 ? 2.378 -7.232 9.462 1.00 90.38 339 LEU A N 1
ATOM 2638 C CA . LEU A 1 339 ? 1.682 -8.306 8.763 1.00 90.38 339 LEU A CA 1
ATOM 2639 C C . LEU A 1 339 ? 2.411 -9.632 8.965 1.00 90.38 339 LEU A C 1
ATOM 2641 O O . LEU A 1 339 ? 3.627 -9.733 8.798 1.00 90.38 339 LEU A O 1
ATOM 2645 N N . GLN A 1 340 ? 1.644 -10.677 9.259 1.00 91.25 340 GLN A N 1
ATOM 2646 C CA . GLN A 1 340 ? 2.161 -12.035 9.351 1.00 91.25 340 GLN A CA 1
ATOM 2647 C C . GLN A 1 340 ? 1.939 -12.776 8.032 1.00 91.25 340 GLN A C 1
ATOM 2649 O O . GLN A 1 340 ? 0.812 -12.877 7.545 1.00 91.25 340 GLN A O 1
ATOM 2654 N N . LEU A 1 341 ? 3.012 -13.337 7.474 1.00 88.19 341 LEU A N 1
ATOM 2655 C CA . LEU A 1 341 ? 2.918 -14.213 6.314 1.00 88.19 341 LEU A CA 1
ATOM 2656 C C . LEU A 1 341 ? 2.357 -15.576 6.731 1.00 88.19 341 LEU A C 1
ATOM 2658 O O . LEU A 1 341 ? 2.897 -16.231 7.623 1.00 88.19 341 LEU A O 1
ATOM 2662 N N . ILE A 1 342 ? 1.303 -16.015 6.047 1.00 84.31 342 ILE A N 1
ATOM 2663 C CA . ILE A 1 342 ? 0.758 -17.366 6.178 1.00 84.31 342 ILE A CA 1
ATOM 2664 C C . ILE A 1 342 ? 1.146 -18.129 4.915 1.00 84.31 342 ILE A C 1
ATOM 2666 O O . ILE A 1 342 ? 0.568 -17.928 3.848 1.00 84.31 342 ILE A O 1
ATOM 2670 N N . THR A 1 343 ? 2.160 -18.983 5.024 1.00 71.88 343 THR A N 1
ATOM 2671 C CA . THR A 1 343 ? 2.531 -19.902 3.948 1.00 71.88 343 THR A CA 1
ATOM 2672 C C . THR A 1 343 ? 1.527 -21.045 3.898 1.00 71.88 343 THR A C 1
ATOM 2674 O O . THR A 1 343 ? 1.270 -21.695 4.910 1.00 71.88 343 THR A O 1
ATOM 2677 N N . TYR A 1 344 ? 0.962 -21.306 2.721 1.00 64.75 344 TYR A N 1
ATOM 2678 C CA . TYR A 1 344 ? 0.170 -22.510 2.513 1.00 64.75 344 TYR A CA 1
ATOM 2679 C C . TYR A 1 344 ? 1.127 -23.698 2.386 1.00 64.75 344 TYR A C 1
ATOM 2681 O O . TYR A 1 344 ? 1.809 -23.837 1.370 1.00 64.75 344 TYR A O 1
ATOM 2689 N N . GLU A 1 345 ? 1.211 -24.541 3.414 1.00 57.88 345 GLU A N 1
ATOM 2690 C CA . GLU A 1 345 ? 1.823 -25.860 3.261 1.00 57.88 345 GLU A CA 1
ATOM 2691 C C . GLU A 1 345 ? 0.915 -26.673 2.336 1.00 57.88 345 GLU A C 1
ATOM 2693 O O . GLU A 1 345 ? -0.230 -26.979 2.681 1.00 57.88 345 GLU A O 1
ATOM 2698 N N . SER A 1 346 ? 1.387 -26.975 1.123 1.00 51.09 346 SER A N 1
ATOM 2699 C CA . SER A 1 346 ? 0.628 -27.809 0.198 1.00 51.09 346 SER A CA 1
ATOM 2700 C C . SER A 1 346 ? 0.411 -29.172 0.848 1.00 51.09 346 SER A C 1
ATOM 2702 O O . SER A 1 346 ? 1.342 -29.966 0.966 1.00 51.09 346 SER A O 1
ATOM 2704 N N . THR A 1 347 ? -0.822 -29.451 1.255 1.00 38.97 347 THR A N 1
ATOM 2705 C CA . THR A 1 347 ? -1.263 -30.742 1.800 1.00 38.97 347 THR A CA 1
ATOM 2706 C C . THR A 1 347 ? -1.447 -31.750 0.661 1.00 38.97 347 THR A C 1
ATOM 2708 O O . THR A 1 347 ? -2.508 -32.339 0.484 1.00 38.97 347 THR A O 1
ATOM 2711 N N . ILE A 1 348 ? -0.410 -31.913 -0.164 1.00 40.06 348 ILE A N 1
ATOM 2712 C CA . ILE A 1 348 ? -0.343 -32.950 -1.190 1.00 40.06 348 ILE A CA 1
ATOM 2713 C C . ILE A 1 348 ? 0.702 -33.967 -0.720 1.00 40.06 348 ILE A C 1
ATOM 2715 O O . ILE A 1 348 ? 1.886 -33.841 -1.027 1.00 40.06 348 ILE A O 1
ATOM 2719 N N . THR A 1 349 ? 0.245 -34.936 0.074 1.00 35.97 349 THR A N 1
ATOM 2720 C CA . THR A 1 349 ? 0.895 -36.249 0.240 1.00 35.97 349 THR A CA 1
ATOM 2721 C C . THR A 1 349 ? 0.143 -37.286 -0.556 1.00 35.97 349 THR A C 1
ATOM 2723 O O . THR A 1 349 ? -1.104 -37.297 -0.418 1.00 35.97 349 THR A O 1
#

Radius of gyration: 37.85 Å; Cα contacts (8 Å, |Δi|>4): 369; chains: 1; bounding box: 122×69×54 Å

Secondary structure (DSSP, 8-state):
-BBTTT--B--TTS-PEEPSSTT--EE-HHHHHHHHT-SSHHHHHHHHHH--SSS----HHHHHHHHHHHHHHHGGGHHHHHHHHHHHHHHHHHHHHHHHHHHHHHHHHHHHHHHHHHHHHHHHS-TTTHHHHHHHHHHHHHHHTTEEEE-SPPP-TT--HHHHHHHHHHHHT----GGGEEEEEEES-----SS-----------PPPEEEEEESSSS---EEEEEEEEETTEEEEEEEEEE-TTSEEEEEEEPPP-TTS-EEEEEEEE-TTS--EEEEEEE--TT----HHHHHHHHHHGGG-SEEEEES-----GGGTTT-HHHHHHHHHHHHTTPPP--------

Sequence (349 aa):
MSCAMCFTACDDNEHCIKASCHYHHRFHPGCLKLKYNFASSAEAVESIKTKCPVCSENDLMSTLSALKVHLSKLDKLDKLDGLQNSAGQLLKKVDKISDKHRELFKQYTDLETRVNQLEKNNSSGACSKNLADKRTLQMETLALADEMTISGLQEKDDEDFNNVLDNLFSTLGIPGDHSKVKSMRRIGKAADQQGARLTRATTVKNRNRDILVKFGSKDTVDLIINKSRSVANKRGGGVSLYIKNSLSSRFVLSSTYMPDRPEYLFMEIWHSSRQKILIGTVYNPPASQSLELLQADLDDIMPHYVHVILLGDLNIDMNAASANRKSNIFLELCGCLGLQLITYESTIT

Solvent-accessible surface area (backbone atoms only — not comparable to full-atom values): 21040 Å² total; per-residue (Å²): 100,47,16,80,84,79,67,46,80,45,54,93,87,50,86,56,44,65,25,70,46,96,82,54,50,32,34,47,41,67,61,46,19,69,75,69,65,40,95,38,50,67,58,38,51,55,53,27,50,78,46,38,89,84,62,67,82,80,50,63,66,61,53,50,52,51,49,52,58,52,52,62,57,58,68,61,50,67,58,54,57,55,48,53,53,50,51,54,53,49,51,58,49,52,53,56,49,52,54,51,50,54,51,53,51,52,51,50,54,53,50,51,54,51,52,55,48,51,53,53,53,62,73,73,57,73,96,70,64,60,61,53,53,53,48,48,53,50,50,49,53,57,59,48,68,43,47,46,81,49,71,82,52,84,78,57,101,84,65,53,66,64,62,53,46,46,53,46,23,62,73,71,72,44,86,76,64,66,88,45,57,65,48,75,45,73,51,74,85,72,82,74,92,70,90,76,97,75,86,80,90,75,87,73,73,89,66,55,53,33,33,40,37,30,48,68,52,98,70,80,80,54,58,67,56,68,55,68,45,82,50,97,95,45,85,58,70,62,38,68,49,81,42,60,75,89,42,50,71,43,85,71,53,61,56,74,96,52,94,58,40,52,40,34,41,33,32,38,37,31,44,104,87,51,74,61,30,39,40,33,40,38,37,27,46,82,82,33,82,60,59,62,68,61,49,56,55,42,68,70,53,46,85,81,40,94,38,76,45,78,47,70,52,57,73,59,60,70,90,44,36,95,79,33,68,62,28,44,55,50,52,48,52,27,61,78,69,72,50,81,86,82,79,82,76,78,88,78,128

Mean predicted aligned error: 20.53 Å

InterPro domains:
  IPR036691 Endonuclease/exonuclease/phosphatase superfamily [G3DSA:3.60.10.10] (206-349)
  IPR036691 Endonuclease/exonuclease/phosphatase superfamily [SSF56219] (233-339)

Nearest PDB structures (foldseek):
  2win-assembly2_F  TM=1.998E-01  e=6.757E-01  Homo sapiens
  2win-assembly1_B  TM=1.996E-01  e=6.757E-01  Homo sapiens
  2win-assembly2_D  TM=1.996E-01  e=6.757E-01  Homo sapiens
  8uh2-assembly1_B  TM=2.089E-01  e=1.297E+00  Homo sapiens

pLDDT: mean 77.73, std 16.27, range [33.44, 97.62]